Protein AF-0000000084351070 (afdb_homodimer)

Nearest PDB structures (foldseek):
  3o9x-assembly1_A  TM=4.421E-01  e=3.319E-08  Escherichia coli K-12
  7vjo-assembly1_B  TM=7.492E-01  e=2.225E-02  Pectobacterium phage ZF40
  7ezy-assembly1_B  TM=7.371E-01  e=2.362E-02  Oceanimonas smirnovii
  6qer-assembly4_D  TM=7.439E-01  e=2.524E+00  Streptococcus thermophilus LMD-9
  6hu8-assembly1_A  TM=6.249E-01  e=1.762E+00  Streptococcus vestibularis F0396

Sequence (328 aa):
MKKTELCYICGAPDALSYFEGRSETIRIKGMERQVDNLSGWECKVCGDSFWDPDNDSTDRYDAAKAELALAARKMIGAEIKRIRRKLHLTQKEAVDLLSGVGHNAFSRYERGELAAPRSLVILMRLLDRHPHLLADTKVLAEGADLRGAFTYTVHDEAETLKASMKKTELCYICGAPDALSYFEGRSETIRIKGMERQVDNLSGWECKVCGDSFWDPDNDSTDRYDAAKAELALAARKMIGAEIKRIRRKLHLTQKEAVDLLSGVGHNAFSRYERGELAAPRSLVILMRLLDRHPHLLADTKVLAEGADLRGAFTYTVHDEAETLKAS

InterPro domains:
  IPR001387 Cro/C1-type, helix-turn-helix domain [PS50943] (80-134)
  IPR001387 Cro/C1-type, helix-turn-helix domain [SM00530] (79-134)
  IPR001387 Cro/C1-type, helix-turn-helix domain [cd00093] (77-128)
  IPR010982 Lambda repressor-like, DNA-binding domain superfamily [G3DSA:1.10.260.40] (71-137)
  IPR010982 Lambda repressor-like, DNA-binding domain superfamily [SSF47413] (71-135)
  IPR022452 Antitoxin MqsA [TIGR03830] (7-137)
  IPR022453 Zinc finger, MqsA-type [TIGR03831] (7-54)
  IPR032758 Antitoxin MqsA/HigA-2 [PF15731] (7-136)

Structure (mmCIF, N/CA/C/O backbone):
data_AF-0000000084351070-model_v1
#
loop_
_entity.id
_entity.type
_entity.pdbx_description
1 polymer 'HTH-type transcriptional regulator / antitoxin MqsA'
#
loop_
_atom_site.group_PDB
_atom_site.id
_atom_site.type_symbol
_atom_site.label_atom_id
_atom_site.label_alt_id
_atom_site.label_comp_id
_atom_site.label_asym_id
_atom_site.label_entity_id
_atom_site.label_seq_id
_atom_site.pdbx_PDB_ins_code
_atom_site.Cartn_x
_atom_site.Cartn_y
_atom_site.Cartn_z
_atom_site.occupancy
_atom_site.B_iso_or_equiv
_atom_site.auth_seq_id
_atom_site.auth_comp_id
_atom_site.auth_asym_id
_atom_site.auth_atom_id
_atom_site.pdbx_PDB_model_num
ATOM 1 N N . MET A 1 1 ? 18.5 45.062 10.711 1 44.28 1 MET A N 1
ATOM 2 C CA . MET A 1 1 ? 17.203 44.938 10.039 1 44.28 1 MET A CA 1
ATOM 3 C C . MET A 1 1 ? 17.312 44.031 8.812 1 44.28 1 MET A C 1
ATOM 5 O O . MET A 1 1 ? 18.125 44.25 7.93 1 44.28 1 MET A O 1
ATOM 9 N N . LYS A 1 2 ? 16.984 42.719 8.938 1 54.12 2 LYS A N 1
ATOM 10 C CA . LYS A 1 2 ? 17.344 41.844 7.809 1 54.12 2 LYS A CA 1
ATOM 11 C C . LYS A 1 2 ? 16.766 42.406 6.504 1 54.12 2 LYS A C 1
ATOM 13 O O . LYS A 1 2 ? 15.68 42.969 6.484 1 54.12 2 LYS A O 1
ATOM 18 N N . LYS A 1 3 ? 17.484 42.719 5.516 1 55.88 3 LYS A N 1
ATOM 19 C CA . LYS A 1 3 ? 17.266 43.281 4.184 1 55.88 3 LYS A CA 1
ATOM 20 C C . LYS A 1 3 ? 16.094 42.594 3.486 1 55.88 3 LYS A C 1
ATOM 22 O O . LYS A 1 3 ? 15.859 41.406 3.695 1 55.88 3 LYS A O 1
ATOM 27 N N . THR A 1 4 ? 15.164 43.406 3.176 1 63.41 4 THR A N 1
ATOM 28 C CA . THR A 1 4 ? 14.008 42.969 2.391 1 63.41 4 THR A CA 1
ATOM 29 C C . THR A 1 4 ? 14.461 42.219 1.137 1 63.41 4 THR A C 1
ATOM 31 O O . THR A 1 4 ? 15.242 42.75 0.342 1 63.41 4 THR A O 1
ATOM 34 N N . GLU A 1 5 ? 14.438 41.031 1.222 1 78.5 5 GLU A N 1
ATOM 35 C CA . GLU A 1 5 ? 14.953 40.125 0.191 1 78.5 5 GLU A CA 1
ATOM 36 C C . GLU A 1 5 ? 13.852 39.688 -0.757 1 78.5 5 GLU A C 1
ATOM 38 O O . GLU A 1 5 ? 12.664 39.875 -0.478 1 78.5 5 GLU A O 1
ATOM 43 N N . LEU A 1 6 ? 14.258 39.406 -1.905 1 89.19 6 LEU A N 1
ATOM 44 C CA . LEU A 1 6 ? 13.438 38.75 -2.926 1 89.19 6 LEU A CA 1
ATOM 45 C C . LEU A 1 6 ? 12.688 37.562 -2.342 1 89.19 6 LEU A C 1
ATOM 47 O O . LEU A 1 6 ? 13.258 36.781 -1.586 1 89.19 6 LEU A O 1
ATOM 51 N N . CYS A 1 7 ? 11.375 37.625 -2.568 1 93.31 7 CYS A N 1
ATOM 52 C CA . CYS A 1 7 ? 10.602 36.438 -2.195 1 93.31 7 CYS A CA 1
ATOM 53 C C . CYS A 1 7 ? 10.938 35.25 -3.105 1 93.31 7 CYS A C 1
ATOM 55 O O . CYS A 1 7 ? 10.734 35.312 -4.32 1 93.31 7 CYS A O 1
ATOM 57 N N . TYR A 1 8 ? 11.359 34.312 -2.58 1 89.5 8 TYR A N 1
ATOM 58 C CA . TYR A 1 8 ? 11.789 33.188 -3.383 1 89.5 8 TYR A CA 1
ATOM 59 C C . TYR A 1 8 ? 10.602 32.375 -3.867 1 89.5 8 TYR A C 1
ATOM 61 O O . TYR A 1 8 ? 10.75 31.453 -4.688 1 89.5 8 TYR A O 1
ATOM 69 N N . ILE A 1 9 ? 9.438 32.688 -3.406 1 89.19 9 ILE A N 1
ATOM 70 C CA . ILE A 1 9 ? 8.234 31.938 -3.793 1 89.19 9 ILE A CA 1
ATOM 71 C C . ILE A 1 9 ? 7.566 32.656 -4.977 1 89.19 9 ILE A C 1
ATOM 73 O O . ILE A 1 9 ? 7.324 32.031 -6.012 1 89.19 9 ILE A O 1
ATOM 77 N N . CYS A 1 10 ? 7.363 33.969 -4.883 1 94.25 10 CYS A N 1
ATOM 78 C CA . CYS A 1 10 ? 6.613 34.656 -5.938 1 94.25 10 CYS A CA 1
ATOM 79 C C . CYS A 1 10 ? 7.527 35.531 -6.77 1 94.25 10 CYS A C 1
ATOM 81 O O . CYS A 1 10 ? 7.105 36.094 -7.793 1 94.25 10 CYS A O 1
ATOM 83 N N . GLY A 1 11 ? 8.727 35.812 -6.316 1 93 11 GLY A N 1
ATOM 84 C CA . GLY A 1 11 ? 9.695 36.562 -7.082 1 93 11 GLY A CA 1
ATOM 85 C C . GLY A 1 11 ? 9.617 38.062 -6.82 1 93 11 GLY A C 1
ATOM 86 O O . GLY A 1 11 ? 10.391 38.844 -7.383 1 93 11 GLY A O 1
ATOM 87 N N . ALA A 1 12 ? 8.773 38.562 -5.984 1 93.56 12 ALA A N 1
ATOM 88 C CA . ALA A 1 12 ? 8.641 39.969 -5.707 1 93.56 12 ALA A CA 1
ATOM 89 C C . ALA A 1 12 ? 9.883 40.531 -4.996 1 93.56 12 ALA A C 1
ATOM 91 O O . ALA A 1 12 ? 10.336 39.938 -4.008 1 93.56 12 ALA A O 1
ATOM 92 N N . PRO A 1 13 ? 10.359 41.625 -5.477 1 91.75 13 PRO A N 1
ATOM 93 C CA . PRO A 1 13 ? 11.539 42.188 -4.832 1 91.75 13 PRO A CA 1
ATOM 94 C C . PRO A 1 13 ? 11.203 42.938 -3.529 1 91.75 13 PRO A C 1
ATOM 96 O O . PRO A 1 13 ? 10.133 43.531 -3.416 1 91.75 13 PRO A O 1
ATOM 99 N N . ASP A 1 14 ? 12.086 42.875 -2.545 1 90.94 14 ASP A N 1
ATOM 100 C CA . ASP A 1 14 ? 12.031 43.594 -1.278 1 90.94 14 ASP A CA 1
ATOM 101 C C . ASP A 1 14 ? 10.695 43.344 -0.57 1 90.94 14 ASP A C 1
ATOM 103 O O . ASP A 1 14 ? 10.094 44.281 -0.04 1 90.94 14 ASP A O 1
ATOM 107 N N . ALA A 1 15 ? 10.203 42.156 -0.779 1 93.44 15 ALA A N 1
ATOM 108 C CA . ALA A 1 15 ? 8.844 41.875 -0.339 1 93.44 15 ALA A CA 1
ATOM 109 C C . ALA A 1 15 ? 8.836 41.125 0.992 1 93.44 15 ALA A C 1
ATOM 111 O O . ALA A 1 15 ? 7.781 40.938 1.602 1 93.44 15 ALA A O 1
ATOM 112 N N . LEU A 1 16 ? 9.969 40.781 1.479 1 93.19 16 LEU A N 1
ATOM 113 C CA . LEU A 1 16 ? 10.016 39.938 2.674 1 93.19 16 LEU A CA 1
ATOM 114 C C . LEU A 1 16 ? 10.164 40.781 3.93 1 93.19 16 LEU A C 1
ATOM 116 O O . LEU A 1 16 ? 10.992 41.688 3.973 1 93.19 16 LEU A O 1
ATOM 120 N N . SER A 1 17 ? 9.375 40.531 4.938 1 92.75 17 SER A N 1
ATOM 121 C CA . SER A 1 17 ? 9.492 41.125 6.277 1 92.75 17 SER A CA 1
ATOM 122 C C . SER A 1 17 ? 9.805 40.031 7.309 1 92.75 17 SER A C 1
ATOM 124 O O . SER A 1 17 ? 9.273 38.938 7.234 1 92.75 17 SER A O 1
ATOM 126 N N . TYR A 1 18 ? 10.703 40.375 8.148 1 93.25 18 TYR A N 1
ATOM 127 C CA . TYR A 1 18 ? 11.102 39.438 9.188 1 93.25 18 TYR A CA 1
ATOM 128 C C . TYR A 1 18 ? 10.203 39.562 10.414 1 93.25 18 TYR A C 1
ATOM 130 O O . TYR A 1 18 ? 9.805 40.656 10.789 1 93.25 18 TYR A O 1
ATOM 138 N N . PHE A 1 19 ? 9.867 38.5 10.977 1 93.12 19 PHE A N 1
ATOM 139 C CA . PHE A 1 19 ? 9.102 38.531 12.211 1 93.12 19 PHE A CA 1
ATOM 140 C C . PHE A 1 19 ? 9.766 37.625 13.266 1 93.12 19 PHE A C 1
ATOM 142 O O . PHE A 1 19 ? 10.539 36.75 12.93 1 93.12 19 PHE A O 1
ATOM 149 N N . GLU A 1 20 ? 9.492 37.906 14.555 1 93.94 20 GLU A N 1
ATOM 150 C CA . GLU A 1 20 ? 9.938 37.094 15.695 1 93.94 20 GLU A CA 1
ATOM 151 C C . GLU A 1 20 ? 8.82 36.969 16.734 1 93.94 20 GLU A C 1
ATOM 153 O O . GLU A 1 20 ? 7.887 37.781 16.75 1 93.94 20 GLU A O 1
ATOM 158 N N . GLY A 1 21 ? 8.906 35.875 17.516 1 93.88 21 GLY A N 1
ATOM 159 C CA . GLY A 1 21 ? 8.008 35.719 18.656 1 93.88 21 GLY A CA 1
ATOM 160 C C . GLY A 1 21 ? 6.648 35.156 18.266 1 93.88 21 GLY A C 1
ATOM 161 O O . GLY A 1 21 ? 5.707 35.219 19.062 1 93.88 21 GLY A O 1
ATOM 162 N N . ARG A 1 22 ? 6.527 34.625 17.078 1 94.25 22 ARG A N 1
ATOM 163 C CA . ARG A 1 22 ? 5.25 34.094 16.625 1 94.25 22 ARG A CA 1
ATOM 164 C C . ARG A 1 22 ? 5.008 32.688 17.219 1 94.25 22 ARG A C 1
ATOM 166 O O . ARG A 1 22 ? 5.949 31.922 17.406 1 94.25 22 ARG A O 1
ATOM 173 N N . SER A 1 23 ? 3.705 32.469 17.531 1 95.94 23 SER A N 1
ATOM 174 C CA . SER A 1 23 ? 3.295 31.141 17.984 1 95.94 23 SER A CA 1
ATOM 175 C C . SER A 1 23 ? 2.342 30.484 16.984 1 95.94 23 SER A C 1
ATOM 177 O O . SER A 1 23 ? 1.472 31.156 16.422 1 95.94 23 SER A O 1
ATOM 179 N N . GLU A 1 24 ? 2.604 29.203 16.781 1 95.62 24 GLU A N 1
ATOM 180 C CA . GLU A 1 24 ? 1.726 28.453 15.883 1 95.62 24 GLU A CA 1
ATOM 181 C C . GLU A 1 24 ? 1.272 27.141 16.516 1 95.62 24 GLU A C 1
ATOM 183 O O . GLU A 1 24 ? 2.059 26.469 17.188 1 95.62 24 GLU A O 1
ATOM 188 N N . THR A 1 25 ? -0.019 26.844 16.359 1 96.56 25 THR A N 1
ATOM 189 C CA . THR A 1 25 ? -0.57 25.562 16.797 1 96.56 25 THR A CA 1
ATOM 190 C C . THR A 1 25 ? -0.777 24.641 15.609 1 96.56 25 THR A C 1
ATOM 192 O O . THR A 1 25 ? -1.423 25.016 14.625 1 96.56 25 THR A O 1
ATOM 195 N N . ILE A 1 26 ? -0.147 23.469 15.727 1 95.31 26 ILE A N 1
ATOM 196 C CA . ILE A 1 26 ? -0.32 22.406 14.742 1 95.31 26 ILE A CA 1
ATOM 197 C C . ILE A 1 26 ? -1.337 21.391 15.25 1 95.31 26 ILE A C 1
ATOM 199 O O . ILE A 1 26 ? -1.274 20.969 16.406 1 95.31 26 ILE A O 1
ATOM 203 N N . ARG A 1 27 ? -2.283 21 14.406 1 93.94 27 ARG A N 1
ATOM 204 C CA . ARG A 1 27 ? -3.318 20.062 14.805 1 93.94 27 ARG A CA 1
ATOM 205 C C . ARG A 1 27 ? -3.439 18.922 13.789 1 93.94 27 ARG A C 1
ATOM 207 O O . ARG A 1 27 ? -3.312 19.141 12.586 1 93.94 27 ARG A O 1
ATOM 214 N N . ILE A 1 28 ? -3.68 17.703 14.328 1 91.81 28 ILE A N 1
ATOM 215 C CA . ILE A 1 28 ? -3.996 16.562 13.484 1 91.81 28 ILE A CA 1
ATOM 216 C C . ILE A 1 28 ? -4.812 15.547 14.273 1 91.81 28 ILE A C 1
ATOM 218 O O . ILE A 1 28 ? -4.445 15.18 15.391 1 91.81 28 ILE A O 1
ATOM 222 N N . LYS A 1 29 ? -5.883 15.07 13.734 1 86.56 29 LYS A N 1
ATOM 223 C CA . LYS A 1 29 ? -6.676 13.977 14.289 1 86.56 29 LYS A CA 1
ATOM 224 C C . LYS A 1 29 ? -6.992 14.227 15.758 1 86.56 29 LYS A C 1
ATOM 226 O O . LYS A 1 29 ? -6.805 13.344 16.594 1 86.56 29 LYS A O 1
ATOM 231 N N . GLY A 1 30 ? -7.27 15.406 16.125 1 86.94 30 GLY A N 1
ATOM 232 C CA . GLY A 1 30 ? -7.684 15.758 17.469 1 86.94 30 GLY A CA 1
ATOM 233 C C . GLY A 1 30 ? -6.516 16.062 18.391 1 86.94 30 GLY A C 1
ATOM 234 O O . GLY A 1 30 ? -6.715 16.438 19.547 1 86.94 30 GLY A O 1
ATOM 235 N N . MET A 1 31 ? -5.336 15.945 17.875 1 92.75 31 MET A N 1
ATOM 236 C CA . MET A 1 31 ? -4.137 16.281 18.625 1 92.75 31 MET A CA 1
ATOM 237 C C . MET A 1 31 ? -3.609 17.656 18.219 1 92.75 31 MET A C 1
ATOM 239 O O . MET A 1 31 ? -3.881 18.125 17.125 1 92.75 31 MET A O 1
ATOM 243 N N . GLU A 1 32 ? -2.889 18.234 19.234 1 95.44 32 GLU A N 1
ATOM 244 C CA . GLU A 1 32 ? -2.324 19.531 18.906 1 95.44 32 GLU A CA 1
ATOM 245 C C . GLU A 1 32 ? -0.986 19.75 19.609 1 95.44 32 GLU A C 1
ATOM 247 O O . GLU A 1 32 ? -0.722 19.141 20.656 1 95.44 32 GLU A O 1
ATOM 252 N N . ARG A 1 33 ? -0.216 20.562 19 1 96.06 33 ARG A N 1
ATOM 253 C CA . ARG A 1 33 ? 1.062 21 19.547 1 96.06 33 ARG A CA 1
ATOM 254 C C . ARG A 1 33 ? 1.317 22.469 19.219 1 96.06 33 ARG A C 1
ATOM 256 O O . ARG A 1 33 ? 1.144 22.891 18.078 1 96.06 33 ARG A O 1
ATOM 263 N N . GLN A 1 34 ? 1.595 23.188 20.25 1 96.31 34 GLN A N 1
ATOM 264 C CA . GLN A 1 34 ? 1.945 24.594 20.047 1 96.31 34 GLN A CA 1
ATOM 265 C C . GLN A 1 34 ? 3.459 24.781 20 1 96.31 34 GLN A C 1
ATOM 267 O O . GLN A 1 34 ? 4.188 24.188 20.797 1 96.31 34 GLN A O 1
ATOM 272 N N . VAL A 1 35 ? 3.934 25.547 19.047 1 97.12 35 VAL A N 1
ATOM 273 C CA . VAL A 1 35 ? 5.332 25.953 18.953 1 97.12 35 VAL A CA 1
ATOM 274 C C . VAL A 1 35 ? 5.457 27.453 19.125 1 97.12 35 VAL A C 1
ATOM 276 O O . VAL A 1 35 ? 4.883 28.219 18.344 1 97.12 35 VAL A O 1
ATOM 279 N N . ASP A 1 36 ? 6.246 27.859 20.125 1 96.12 36 ASP A N 1
ATOM 280 C CA . ASP A 1 36 ? 6.328 29.281 20.453 1 96.12 36 ASP A CA 1
ATOM 281 C C . ASP A 1 36 ? 7.648 29.875 19.984 1 96.12 36 ASP A C 1
ATOM 283 O O . ASP A 1 36 ? 8.57 29.156 19.609 1 96.12 36 ASP A O 1
ATOM 287 N N . ASN A 1 37 ? 7.586 31.219 19.969 1 95.88 37 ASN A N 1
ATOM 288 C CA . ASN A 1 37 ? 8.781 32.031 19.734 1 95.88 37 ASN A CA 1
ATOM 289 C C . ASN A 1 37 ? 9.422 31.703 18.391 1 95.88 37 ASN A C 1
ATOM 291 O O . ASN A 1 37 ? 10.641 31.5 18.312 1 95.88 37 ASN A O 1
ATOM 295 N N . LEU A 1 38 ? 8.578 31.531 17.422 1 96.62 38 LEU A N 1
ATOM 296 C CA . LEU A 1 38 ? 9.062 31.25 16.078 1 96.62 38 LEU A CA 1
ATOM 297 C C . LEU A 1 38 ? 9.438 32.562 15.359 1 96.62 38 LEU A C 1
ATOM 299 O O . LEU A 1 38 ? 8.812 33.594 15.578 1 96.62 38 LEU A O 1
ATOM 303 N N . SER A 1 39 ? 10.5 32.5 14.609 1 95.94 39 SER A N 1
ATOM 304 C CA . SER A 1 39 ? 10.898 33.594 13.742 1 95.94 39 SER A CA 1
ATOM 305 C C . SER A 1 39 ? 10.961 33.156 12.281 1 95.94 39 SER A C 1
ATOM 307 O O . SER A 1 39 ? 11.125 31.969 11.992 1 95.94 39 SER A O 1
ATOM 309 N N . GLY A 1 40 ? 10.68 34.125 11.422 1 94.5 40 GLY A N 1
ATOM 310 C CA . GLY A 1 40 ? 10.695 33.812 10 1 94.5 40 GLY A CA 1
ATOM 311 C C . GLY A 1 40 ? 10.43 35.031 9.125 1 94.5 40 GLY A C 1
ATOM 312 O O . GLY A 1 40 ? 10.672 36.156 9.547 1 94.5 40 GLY A O 1
ATOM 313 N N . TRP A 1 41 ? 10.18 34.719 7.945 1 93.25 41 TRP A N 1
ATOM 314 C CA . TRP A 1 41 ? 9.922 35.75 6.938 1 93.25 41 TRP A CA 1
ATOM 315 C C . TRP A 1 41 ? 8.516 35.625 6.363 1 93.25 41 TRP A C 1
ATOM 317 O O . TRP A 1 41 ? 7.965 34.5 6.309 1 93.25 41 TRP A O 1
ATOM 327 N N . GLU A 1 42 ? 7.961 36.719 6.035 1 94.19 42 GLU A N 1
ATOM 328 C CA . GLU A 1 42 ? 6.664 36.75 5.363 1 94.19 42 GLU A CA 1
ATOM 329 C C . GLU A 1 42 ? 6.676 37.719 4.18 1 94.19 42 GLU A C 1
ATOM 331 O O . GLU A 1 42 ? 7.211 38.844 4.281 1 94.19 42 GLU A O 1
ATOM 336 N N . CYS A 1 43 ? 6.184 37.25 3.156 1 95.25 43 CYS A N 1
ATOM 337 C CA . CYS A 1 43 ? 6.113 38.125 1.973 1 95.25 43 CYS A CA 1
ATOM 338 C C . CYS A 1 43 ? 4.863 39 2.002 1 95.25 43 CYS A C 1
ATOM 340 O O . CYS A 1 43 ? 3.754 38.469 2.182 1 95.25 43 CYS A O 1
ATOM 342 N N . LYS A 1 44 ? 4.918 40.25 1.7 1 92.75 44 LYS A N 1
ATOM 343 C CA . LYS A 1 44 ? 3.795 41.156 1.731 1 92.75 44 LYS A CA 1
ATOM 344 C C . LYS A 1 44 ? 2.992 41.094 0.435 1 92.75 44 LYS A C 1
ATOM 346 O O . LYS A 1 44 ? 1.88 41.625 0.36 1 92.75 44 LYS A O 1
ATOM 351 N N . VAL A 1 45 ? 3.557 40.406 -0.497 1 94.88 45 VAL A N 1
ATOM 352 C CA . VAL A 1 45 ? 2.91 40.344 -1.804 1 94.88 45 VAL A CA 1
ATOM 353 C C . VAL A 1 45 ? 2.102 39.062 -1.92 1 94.88 45 VAL A C 1
ATOM 355 O O . VAL A 1 45 ? 0.894 39.094 -2.168 1 94.88 45 VAL A O 1
ATOM 358 N N . CYS A 1 46 ? 2.65 37.906 -1.675 1 95.75 46 CYS A N 1
ATOM 359 C CA . CYS A 1 46 ? 1.946 36.656 -1.888 1 95.75 46 CYS A CA 1
ATOM 360 C C . CYS A 1 46 ? 1.379 36.125 -0.579 1 95.75 46 CYS A C 1
ATOM 362 O O . CYS A 1 46 ? 0.549 35.219 -0.583 1 95.75 46 CYS A O 1
ATOM 364 N N . GLY A 1 47 ? 1.844 36.625 0.527 1 93.19 47 GLY A N 1
ATOM 365 C CA . GLY A 1 47 ? 1.295 36.219 1.814 1 93.19 47 GLY A CA 1
ATOM 366 C C . GLY A 1 47 ? 1.949 35 2.387 1 93.19 47 GLY A C 1
ATOM 367 O O . GLY A 1 47 ? 1.662 34.594 3.52 1 93.19 47 GLY A O 1
ATOM 368 N N . ASP A 1 48 ? 2.865 34.375 1.657 1 93.5 48 ASP A N 1
ATOM 369 C CA . ASP A 1 48 ? 3.51 33.156 2.146 1 93.5 48 ASP A CA 1
ATOM 370 C C . ASP A 1 48 ? 4.562 33.469 3.203 1 93.5 48 ASP A C 1
ATOM 372 O O . ASP A 1 48 ? 5.156 34.562 3.184 1 93.5 48 ASP A O 1
ATOM 376 N N . SER A 1 49 ? 4.699 32.5 4.102 1 93.38 49 SER A N 1
ATOM 377 C CA . SER A 1 49 ? 5.699 32.625 5.156 1 93.38 49 SER A CA 1
ATOM 378 C C . SER A 1 49 ? 6.562 31.375 5.266 1 93.38 49 SER A C 1
ATOM 380 O O . SER A 1 49 ? 6.141 30.297 4.859 1 93.38 49 SER A O 1
ATOM 382 N N . PHE A 1 50 ? 7.727 31.625 5.84 1 93.5 50 PHE A N 1
ATOM 383 C CA . PHE A 1 50 ? 8.602 30.5 6.141 1 93.5 50 PHE A CA 1
ATOM 384 C C . PHE A 1 50 ? 9.461 30.797 7.363 1 93.5 50 PHE A C 1
ATOM 386 O O . PHE A 1 50 ? 9.781 31.953 7.645 1 93.5 50 PHE A O 1
ATOM 393 N N . TRP A 1 51 ? 9.773 29.781 7.953 1 94.38 51 TRP A N 1
ATOM 394 C CA . TRP A 1 51 ? 10.547 29.922 9.188 1 94.38 51 TRP A CA 1
ATOM 395 C C . TRP A 1 51 ? 12.016 30.203 8.883 1 94.38 51 TRP A C 1
ATOM 397 O O . TRP A 1 51 ? 12.539 29.75 7.863 1 94.38 51 TRP A O 1
ATOM 407 N N . ASP A 1 52 ? 12.625 30.828 9.773 1 92.25 52 ASP A N 1
ATOM 408 C CA . ASP A 1 52 ? 14.031 31.203 9.641 1 92.25 52 ASP A CA 1
ATOM 409 C C . ASP A 1 52 ? 14.93 29.969 9.742 1 92.25 52 ASP A C 1
ATOM 411 O O . ASP A 1 52 ? 15.016 29.344 10.797 1 92.25 52 ASP A O 1
ATOM 415 N N . PRO A 1 53 ? 15.562 29.641 8.656 1 91.19 53 PRO A N 1
ATOM 416 C CA . PRO A 1 53 ? 16.406 28.453 8.703 1 91.19 53 PRO A CA 1
ATOM 417 C C . PRO A 1 53 ? 17.703 28.672 9.477 1 91.19 53 PRO A C 1
ATOM 419 O O . PRO A 1 53 ? 18.438 27.719 9.766 1 91.19 53 PRO A O 1
ATOM 422 N N . ASP A 1 54 ? 18.031 29.953 9.758 1 92.69 54 ASP A N 1
ATOM 423 C CA . ASP A 1 54 ? 19.312 30.297 10.383 1 92.69 54 ASP A CA 1
ATOM 424 C C . ASP A 1 54 ? 19.219 30.172 11.906 1 92.69 54 ASP A C 1
ATOM 426 O O . ASP A 1 54 ? 20.219 30.344 12.609 1 92.69 54 ASP A O 1
ATOM 430 N N . ASN A 1 55 ? 18.078 29.969 12.5 1 94.31 55 ASN A N 1
ATOM 431 C CA . ASN A 1 55 ? 17.891 29.641 13.906 1 94.31 55 ASN A CA 1
ATOM 432 C C . ASN A 1 55 ? 17.141 28.328 14.078 1 94.31 55 ASN A C 1
ATOM 434 O O . ASN A 1 55 ? 17.078 27.516 13.156 1 94.31 55 ASN A O 1
ATOM 438 N N . ASP A 1 56 ? 16.578 28.078 15.289 1 96.75 56 ASP A N 1
ATOM 439 C CA . ASP A 1 56 ? 16.031 26.75 15.539 1 96.75 56 ASP A CA 1
ATOM 440 C C . ASP A 1 56 ? 14.539 26.703 15.227 1 96.75 56 ASP A C 1
ATOM 442 O O . ASP A 1 56 ? 13.867 25.703 15.508 1 96.75 56 ASP A O 1
ATOM 446 N N . SER A 1 57 ? 14.016 27.766 14.625 1 96.69 57 SER A N 1
ATOM 447 C CA . SER A 1 57 ? 12.586 27.828 14.367 1 96.69 57 SER A CA 1
ATOM 448 C C . SER A 1 57 ? 12.148 26.719 13.414 1 96.69 57 SER A C 1
ATOM 450 O O . SER A 1 57 ? 11.18 26 13.695 1 96.69 57 SER A O 1
ATOM 452 N N . THR A 1 58 ? 12.875 26.531 12.336 1 96.19 58 THR A N 1
ATOM 453 C CA . THR A 1 58 ? 12.539 25.484 11.383 1 96.19 58 THR A CA 1
ATOM 454 C C . THR A 1 58 ? 12.625 24.094 12.031 1 96.19 58 THR A C 1
ATOM 456 O O . THR A 1 58 ? 11.703 23.297 11.906 1 96.19 58 THR A O 1
ATOM 459 N N . ASP A 1 59 ? 13.648 23.922 12.766 1 96.88 59 ASP A N 1
ATOM 460 C CA . ASP A 1 59 ? 13.875 22.625 13.391 1 96.88 59 ASP A CA 1
ATOM 461 C C . ASP A 1 59 ? 12.781 22.312 14.414 1 96.88 59 ASP A C 1
ATOM 463 O O . ASP A 1 59 ? 12.273 21.188 14.453 1 96.88 59 ASP A O 1
ATOM 467 N N . ARG A 1 60 ? 12.484 23.328 15.234 1 97.06 60 ARG A N 1
ATOM 468 C CA . ARG A 1 60 ? 11.469 23.125 16.266 1 97.06 60 ARG A CA 1
ATOM 469 C C . ARG A 1 60 ? 10.109 22.859 15.641 1 97.06 60 ARG A C 1
ATOM 471 O O . ARG A 1 60 ? 9.367 21.984 16.094 1 97.06 60 ARG A O 1
ATOM 478 N N . TYR A 1 61 ? 9.844 23.547 14.609 1 96.38 61 TYR A N 1
ATOM 479 C CA . TYR A 1 61 ? 8.57 23.375 13.914 1 96.38 61 TYR A CA 1
ATOM 480 C C . TYR A 1 61 ? 8.484 22 13.258 1 96.38 61 TYR A C 1
ATOM 482 O O . TYR A 1 61 ? 7.484 21.297 13.422 1 96.38 61 TYR A O 1
ATOM 490 N N . ASP A 1 62 ? 9.516 21.609 12.625 1 95.81 62 ASP A N 1
ATOM 491 C CA . ASP A 1 62 ? 9.562 20.312 11.953 1 95.81 62 ASP A CA 1
ATOM 492 C C . ASP A 1 62 ? 9.477 19.172 12.961 1 95.81 62 ASP A C 1
ATOM 494 O O . ASP A 1 62 ? 8.82 18.156 12.711 1 95.81 62 ASP A O 1
ATOM 498 N N . ALA A 1 63 ? 10.18 19.359 14.047 1 97 63 ALA A N 1
ATOM 499 C CA . ALA A 1 63 ? 10.156 18.328 15.086 1 97 63 ALA A CA 1
ATOM 500 C C . ALA A 1 63 ? 8.75 18.156 15.656 1 97 63 ALA A C 1
ATOM 502 O O . ALA A 1 63 ? 8.305 17.031 15.891 1 97 63 ALA A O 1
ATOM 503 N N . ALA A 1 64 ? 8.039 19.25 15.844 1 96.44 64 ALA A N 1
ATOM 504 C CA . ALA A 1 64 ? 6.668 19.188 16.359 1 96.44 64 ALA A CA 1
ATOM 505 C C . ALA A 1 64 ? 5.75 18.469 15.383 1 96.44 64 ALA A C 1
ATOM 507 O O . ALA A 1 64 ? 4.945 17.625 15.781 1 96.44 64 ALA A O 1
ATOM 508 N N . LYS A 1 65 ? 5.934 18.812 14.195 1 95 65 LYS A N 1
ATOM 509 C CA . LYS A 1 65 ? 5.137 18.156 13.164 1 95 65 LYS A CA 1
ATOM 510 C C . LYS A 1 65 ? 5.418 16.656 13.117 1 95 65 LYS A C 1
ATOM 512 O O . LYS A 1 65 ? 4.492 15.844 13.055 1 95 65 LYS A O 1
ATOM 517 N N . ALA A 1 66 ? 6.664 16.312 13.172 1 94.62 66 ALA A N 1
ATOM 518 C CA . ALA A 1 66 ? 7.078 14.914 13.117 1 94.62 66 ALA A CA 1
ATOM 519 C C . ALA A 1 66 ? 6.535 14.133 14.312 1 94.62 66 ALA A C 1
ATOM 521 O O . ALA A 1 66 ? 6.098 12.992 14.164 1 94.62 66 ALA A O 1
ATOM 522 N N . GLU A 1 67 ? 6.59 14.773 15.406 1 95.5 67 GLU A N 1
ATOM 523 C CA . GLU A 1 67 ? 6.09 14.125 16.609 1 95.5 67 GLU A CA 1
ATOM 524 C C . GLU A 1 67 ? 4.586 13.875 16.531 1 95.5 67 GLU A C 1
ATOM 526 O O . GLU A 1 67 ? 4.102 12.82 16.938 1 95.5 67 GLU A O 1
ATOM 531 N N . LEU A 1 68 ? 3.859 14.812 16.016 1 94.5 68 LEU A N 1
ATOM 532 C CA . LEU A 1 68 ? 2.414 14.672 15.867 1 94.5 68 LEU A CA 1
ATOM 533 C C . LEU A 1 68 ? 2.08 13.594 14.844 1 94.5 68 LEU A C 1
ATOM 535 O O . LEU A 1 68 ? 1.158 12.797 15.047 1 94.5 68 LEU A O 1
ATOM 539 N N . ALA A 1 69 ? 2.84 13.57 13.828 1 93.5 69 ALA A N 1
ATOM 540 C CA . ALA A 1 69 ? 2.639 12.547 12.805 1 93.5 69 ALA A CA 1
ATOM 541 C C . ALA A 1 69 ? 2.863 11.148 13.375 1 93.5 69 ALA A C 1
ATOM 543 O O . ALA A 1 69 ? 2.096 10.227 13.094 1 93.5 69 ALA A O 1
ATOM 544 N N . LEU A 1 70 ? 3.941 11.047 14.125 1 94.38 70 LEU A N 1
ATOM 545 C CA . LEU A 1 70 ? 4.246 9.766 14.75 1 94.38 70 LEU A CA 1
ATOM 546 C C . LEU A 1 70 ? 3.125 9.344 15.695 1 94.38 70 LEU A C 1
ATOM 548 O O . LEU A 1 70 ? 2.697 8.188 15.688 1 94.38 70 LEU A O 1
ATOM 552 N N . ALA A 1 71 ? 2.699 10.289 16.469 1 95.12 71 ALA A N 1
ATOM 553 C CA . ALA A 1 71 ? 1.614 9.992 17.406 1 95.12 71 ALA A CA 1
ATOM 554 C C . ALA A 1 71 ? 0.354 9.562 16.672 1 95.12 71 ALA A C 1
ATOM 556 O O . ALA A 1 71 ? -0.314 8.602 17.062 1 95.12 71 ALA A O 1
ATOM 557 N N . ALA A 1 72 ? 0.051 10.227 15.625 1 94.5 72 ALA A N 1
ATOM 558 C CA . ALA A 1 72 ? -1.122 9.898 14.82 1 94.5 72 ALA A CA 1
ATOM 559 C C . ALA A 1 72 ? -0.994 8.508 14.211 1 94.5 72 ALA A C 1
ATOM 561 O O . ALA A 1 72 ? -1.957 7.734 14.195 1 94.5 72 ALA A O 1
ATOM 562 N N . ARG A 1 73 ? 0.12 8.219 13.742 1 94.44 73 ARG A N 1
ATOM 563 C CA . ARG A 1 73 ? 0.379 6.902 13.164 1 94.44 73 ARG A CA 1
ATOM 564 C C . ARG A 1 73 ? 0.213 5.805 14.211 1 94.44 73 ARG A C 1
ATOM 566 O O . ARG A 1 73 ? -0.364 4.754 13.93 1 94.44 73 ARG A O 1
ATOM 573 N N . LYS A 1 74 ? 0.722 6.07 15.375 1 95.94 74 LYS A N 1
ATOM 574 C CA . LYS A 1 74 ? 0.587 5.109 16.469 1 95.94 74 LYS A CA 1
ATOM 575 C C . LYS A 1 74 ? -0.878 4.906 16.844 1 95.94 74 LYS A C 1
ATOM 577 O O . LYS A 1 74 ? -1.294 3.793 17.172 1 95.94 74 LYS A O 1
ATOM 582 N N . MET A 1 75 ? -1.628 5.93 16.797 1 95.5 75 MET A N 1
ATOM 583 C CA . MET A 1 75 ? -3.055 5.836 17.094 1 95.5 75 MET A CA 1
ATOM 584 C C . MET A 1 75 ? -3.768 4.957 16.078 1 95.5 75 MET A C 1
ATOM 586 O O . MET A 1 75 ? -4.578 4.105 16.453 1 95.5 75 MET A O 1
ATOM 590 N N . ILE A 1 76 ? -3.439 5.148 14.859 1 95.94 76 ILE A N 1
ATOM 591 C CA . ILE A 1 76 ? -4.027 4.34 13.797 1 95.94 76 ILE A CA 1
ATOM 592 C C . ILE A 1 76 ? -3.605 2.883 13.969 1 95.94 76 ILE A C 1
ATOM 594 O O . ILE A 1 76 ? -4.43 1.972 13.836 1 95.94 76 ILE A O 1
ATOM 598 N N . GLY A 1 77 ? -2.338 2.73 14.203 1 96.56 77 GLY A N 1
ATOM 599 C CA . GLY A 1 77 ? -1.843 1.388 14.461 1 96.56 77 GLY A CA 1
ATOM 600 C C . GLY A 1 77 ? -2.574 0.689 15.594 1 96.56 77 GLY A C 1
ATOM 601 O O . GLY A 1 77 ? -2.949 -0.479 15.469 1 96.56 77 GLY A O 1
ATOM 602 N N . ALA A 1 78 ? -2.768 1.399 16.656 1 97.31 78 ALA A N 1
ATOM 603 C CA . ALA A 1 78 ? -3.488 0.853 17.797 1 97.31 78 ALA A CA 1
ATOM 604 C C . ALA A 1 78 ? -4.922 0.493 17.422 1 97.31 78 ALA A C 1
ATOM 606 O O . ALA A 1 78 ? -5.465 -0.506 17.906 1 97.31 78 ALA A O 1
ATOM 607 N N . GLU A 1 79 ? -5.488 1.327 16.641 1 97.31 79 GLU A N 1
ATOM 608 C CA . GLU A 1 79 ? -6.832 1.058 16.141 1 97.31 79 GLU A CA 1
ATOM 609 C C . GLU A 1 79 ? -6.879 -0.247 15.352 1 97.31 79 GLU A C 1
ATOM 611 O O . GLU A 1 79 ? -7.762 -1.08 15.57 1 97.31 79 GLU A O 1
ATOM 616 N N . ILE A 1 80 ? -5.961 -0.456 14.492 1 97.19 80 ILE A N 1
ATOM 617 C CA . ILE A 1 80 ? -5.863 -1.654 13.672 1 97.19 80 ILE A CA 1
ATOM 618 C C . ILE A 1 80 ? -5.707 -2.885 14.562 1 97.19 80 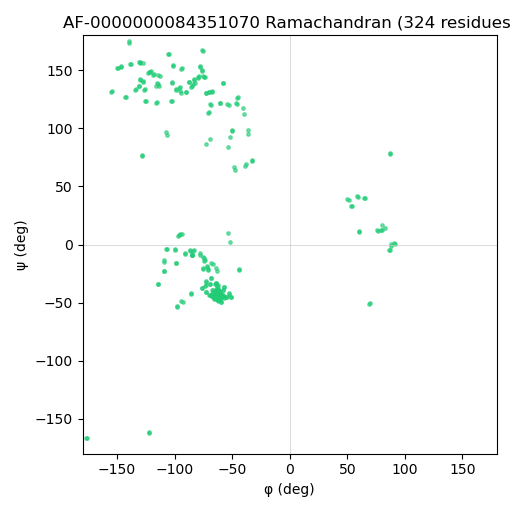ILE A C 1
ATOM 620 O O . ILE A 1 80 ? -6.375 -3.9 14.352 1 97.19 80 ILE A O 1
ATOM 624 N N . LYS A 1 81 ? -4.879 -2.752 15.531 1 97.69 81 LYS A N 1
ATOM 625 C CA . LYS A 1 81 ? -4.66 -3.846 16.469 1 97.69 81 LYS A CA 1
ATOM 626 C C . LYS A 1 81 ? -5.945 -4.188 17.219 1 97.69 81 LYS A C 1
ATOM 628 O O . LYS A 1 81 ? -6.297 -5.359 17.359 1 97.69 81 LYS A O 1
ATOM 633 N N . ARG A 1 82 ?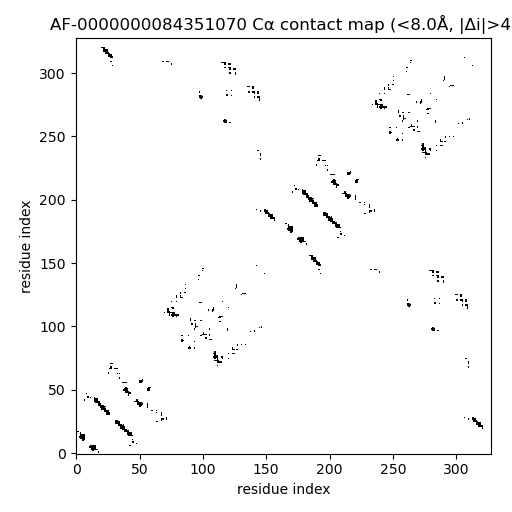 -6.559 -3.193 17.719 1 98.44 82 ARG A N 1
ATOM 634 C CA . ARG A 1 82 ? -7.809 -3.393 18.453 1 98.44 82 ARG A CA 1
ATOM 635 C C . ARG A 1 82 ? -8.836 -4.121 17.594 1 98.44 82 ARG A C 1
ATOM 637 O O . ARG A 1 82 ? -9.484 -5.062 18.047 1 98.44 82 ARG A O 1
ATOM 644 N N . ILE A 1 83 ? -8.992 -3.711 16.344 1 98.44 83 ILE A N 1
ATOM 645 C CA . ILE A 1 83 ? -9.969 -4.309 15.43 1 98.44 83 ILE A CA 1
ATOM 646 C C . ILE A 1 83 ? -9.578 -5.754 15.141 1 98.44 83 ILE A C 1
ATOM 648 O O . ILE A 1 83 ? -10.43 -6.648 15.156 1 98.44 83 ILE A O 1
ATOM 652 N N . ARG A 1 84 ? -8.289 -6 14.836 1 97.88 84 ARG A N 1
ATOM 653 C CA . ARG A 1 84 ? -7.82 -7.359 14.586 1 97.88 84 ARG A CA 1
ATOM 654 C C . ARG A 1 84 ? -8.211 -8.289 15.734 1 97.88 84 ARG A C 1
ATOM 656 O O . ARG A 1 84 ? -8.695 -9.398 15.508 1 97.88 84 ARG A O 1
ATOM 663 N N . ARG A 1 85 ? -8.055 -7.805 16.969 1 98.06 85 ARG A N 1
ATOM 664 C CA . ARG A 1 85 ? -8.383 -8.586 18.156 1 98.06 85 ARG A CA 1
ATOM 665 C C . ARG A 1 85 ? -9.891 -8.805 18.266 1 98.06 85 ARG A C 1
ATOM 667 O O . ARG A 1 85 ? -10.336 -9.898 18.609 1 98.06 85 ARG A O 1
ATOM 674 N N . LYS A 1 86 ? -10.578 -7.781 18.016 1 98.06 86 LYS A N 1
ATOM 675 C CA . LYS A 1 86 ? -12.039 -7.883 18.031 1 98.06 86 LYS A CA 1
ATOM 676 C C . LYS A 1 86 ? -12.523 -8.953 17.062 1 98.06 86 LYS A C 1
ATOM 678 O O . LYS A 1 86 ? -13.508 -9.648 17.328 1 98.06 86 LYS A O 1
ATOM 683 N N . LEU A 1 87 ? -11.891 -9.086 15.961 1 97.88 87 LEU A N 1
ATOM 684 C CA . LEU A 1 87 ? -12.25 -10.047 14.93 1 97.88 87 LEU A CA 1
ATOM 685 C C . LEU A 1 87 ? -11.664 -11.422 15.227 1 97.88 87 LEU A C 1
ATOM 687 O O . LEU A 1 87 ? -11.836 -12.359 14.445 1 97.88 87 LEU A O 1
ATOM 691 N N . HIS A 1 88 ? -10.867 -11.5 16.281 1 97.81 88 HIS A N 1
ATOM 692 C CA . HIS A 1 88 ? -10.25 -12.734 16.75 1 97.81 88 HIS A CA 1
ATOM 693 C C . HIS A 1 88 ? -9.273 -13.289 15.719 1 97.81 88 HIS A C 1
ATOM 695 O O . HIS A 1 88 ? -9.234 -14.5 15.477 1 97.81 88 HIS A O 1
ATOM 701 N N . LEU A 1 89 ? -8.555 -12.438 15.117 1 96.69 89 LEU A N 1
ATOM 702 C CA . LEU A 1 89 ? -7.504 -12.82 14.188 1 96.69 89 LEU A CA 1
ATOM 703 C C . LEU A 1 89 ? -6.129 -12.711 14.844 1 96.69 89 LEU A C 1
ATOM 705 O O . LEU A 1 89 ? -5.871 -11.766 15.586 1 96.69 89 LEU A O 1
ATOM 709 N N . THR A 1 90 ? -5.328 -13.625 14.562 1 94.94 90 THR A N 1
ATOM 710 C CA . THR A 1 90 ? -3.918 -13.469 14.898 1 94.94 90 THR A CA 1
ATOM 711 C C . THR A 1 90 ? -3.232 -12.523 13.914 1 94.94 90 THR A C 1
ATOM 713 O O . THR A 1 90 ? -3.799 -12.188 12.875 1 94.94 90 THR A O 1
ATOM 716 N N . GLN A 1 91 ? -2.061 -12.117 14.258 1 92.56 91 GLN A N 1
ATOM 717 C CA . GLN A 1 91 ? -1.302 -11.281 13.328 1 92.56 91 GLN A CA 1
ATOM 718 C C . GLN A 1 91 ? -1.022 -12.016 12.023 1 92.56 91 GLN A C 1
ATOM 720 O O . GLN A 1 91 ? -1.137 -11.43 10.945 1 92.56 91 GLN A O 1
ATOM 725 N N . LYS A 1 92 ? -0.666 -13.258 12.156 1 92.06 92 LYS A N 1
ATOM 726 C CA . LYS A 1 92 ? -0.392 -14.07 10.977 1 92.06 92 LYS A CA 1
ATOM 727 C C . LYS A 1 92 ? -1.619 -14.156 10.07 1 92.06 92 LYS A C 1
ATOM 729 O O . LYS A 1 92 ? -1.516 -13.992 8.859 1 92.06 92 LYS A O 1
ATOM 734 N N . GLU A 1 93 ? -2.758 -14.375 10.633 1 93.25 93 GLU A N 1
ATOM 735 C CA . GLU A 1 93 ? -4.004 -14.461 9.875 1 93.25 93 GLU A CA 1
ATOM 736 C C . GLU A 1 93 ? -4.332 -13.125 9.203 1 93.25 93 GLU A C 1
ATOM 738 O O . GLU A 1 93 ? -4.801 -13.102 8.062 1 93.25 93 GLU A O 1
ATOM 743 N N . ALA A 1 94 ? -4.094 -12.07 9.906 1 94.06 94 ALA A N 1
ATOM 744 C CA . ALA A 1 94 ? -4.359 -10.742 9.359 1 94.06 94 ALA A CA 1
ATOM 745 C C . ALA A 1 94 ? -3.471 -10.453 8.156 1 94.06 94 ALA A C 1
ATOM 747 O O . ALA A 1 94 ? -3.938 -9.922 7.145 1 94.06 94 ALA A O 1
ATOM 748 N N . VAL A 1 95 ? -2.25 -10.797 8.242 1 90.88 95 VAL A N 1
ATOM 749 C CA . VAL A 1 95 ? -1.316 -10.625 7.137 1 90.88 95 VAL A CA 1
ATOM 750 C C . VAL A 1 95 ? -1.802 -11.414 5.926 1 90.88 95 VAL A C 1
ATOM 752 O O . VAL A 1 95 ? -1.915 -10.875 4.824 1 90.88 95 VAL A O 1
ATOM 755 N N . ASP A 1 96 ? -2.111 -12.617 6.16 1 89.88 96 ASP A N 1
ATOM 756 C CA . ASP A 1 96 ? -2.529 -13.508 5.082 1 89.88 96 ASP A CA 1
ATOM 757 C C . ASP A 1 96 ? -3.818 -13.016 4.43 1 89.88 96 ASP A C 1
ATOM 759 O O . ASP A 1 96 ? -3.98 -13.109 3.209 1 89.88 96 ASP A O 1
ATOM 763 N N . LEU A 1 97 ? -4.621 -12.477 5.242 1 92.19 97 LEU A N 1
ATOM 764 C CA . LEU A 1 97 ? -5.941 -12.086 4.766 1 92.19 97 LEU A CA 1
ATOM 765 C C . LEU A 1 97 ? -5.906 -10.688 4.148 1 92.19 97 LEU A C 1
ATOM 767 O O . LEU A 1 97 ? -6.48 -10.469 3.078 1 92.19 97 LEU A O 1
ATOM 771 N N . LEU A 1 98 ? -5.18 -9.766 4.785 1 91.56 98 LEU A N 1
ATOM 772 C CA . LEU A 1 98 ? -5.449 -8.359 4.492 1 91.56 98 LEU A CA 1
ATOM 773 C C . LEU A 1 98 ? -4.25 -7.707 3.811 1 91.56 98 LEU A C 1
ATOM 775 O O . LEU A 1 98 ? -4.406 -6.727 3.078 1 91.56 98 LEU A O 1
ATOM 779 N N . SER A 1 99 ? -3.152 -8.055 4.102 1 82.06 99 SER A N 1
ATOM 780 C CA . SER A 1 99 ? -1.987 -7.352 3.576 1 82.06 99 SER A CA 1
ATOM 781 C C . SER A 1 99 ? -1.242 -8.203 2.555 1 82.06 99 SER A C 1
ATOM 783 O O . SER A 1 99 ? -0.688 -7.676 1.587 1 82.06 99 SER A O 1
ATOM 785 N N . GLY A 1 100 ? -1.36 -9.445 2.574 1 70.94 100 GLY A N 1
ATOM 786 C CA . GLY A 1 100 ? -0.749 -10.367 1.635 1 70.94 100 GLY A CA 1
ATOM 787 C C . GLY A 1 100 ? 0.759 -10.461 1.777 1 70.94 100 GLY A C 1
ATOM 788 O O . GLY A 1 100 ? 1.354 -11.508 1.512 1 70.94 100 GLY A O 1
ATOM 789 N N . VAL A 1 101 ? 1.455 -9.305 1.805 1 64.88 101 VAL A N 1
ATOM 790 C CA . VAL A 1 101 ? 2.914 -9.344 1.824 1 64.88 101 VAL A CA 1
ATOM 791 C C . VAL A 1 101 ? 3.428 -8.789 3.15 1 64.88 101 VAL A C 1
ATOM 793 O O . VAL A 1 101 ? 2.789 -7.926 3.76 1 64.88 101 VAL A O 1
ATOM 796 N N . GLY A 1 102 ? 4.539 -9.43 3.535 1 63.62 102 GLY A N 1
ATOM 797 C CA . GLY A 1 102 ? 5.355 -8.82 4.574 1 63.62 102 GLY A CA 1
ATOM 798 C C . GLY A 1 102 ? 4.918 -9.195 5.977 1 63.62 102 GLY A C 1
ATOM 799 O O . GLY A 1 102 ? 4.148 -8.469 6.605 1 63.62 102 GLY A O 1
ATOM 800 N N . HIS A 1 103 ? 5.348 -10.406 6.27 1 66.38 103 HIS A N 1
ATOM 801 C CA . HIS A 1 103 ? 5.023 -10.922 7.598 1 66.38 103 HIS A CA 1
ATOM 802 C C . HIS A 1 103 ? 5.25 -9.859 8.672 1 66.38 103 HIS A C 1
ATOM 804 O O . HIS A 1 103 ? 4.488 -9.766 9.633 1 66.38 103 HIS A O 1
ATOM 810 N N . ASN A 1 104 ? 6.102 -8.906 8.227 1 84.06 104 ASN A N 1
ATOM 811 C CA . ASN A 1 104 ? 6.438 -7.984 9.305 1 84.06 104 ASN A CA 1
ATOM 812 C C . ASN A 1 104 ? 5.766 -6.629 9.109 1 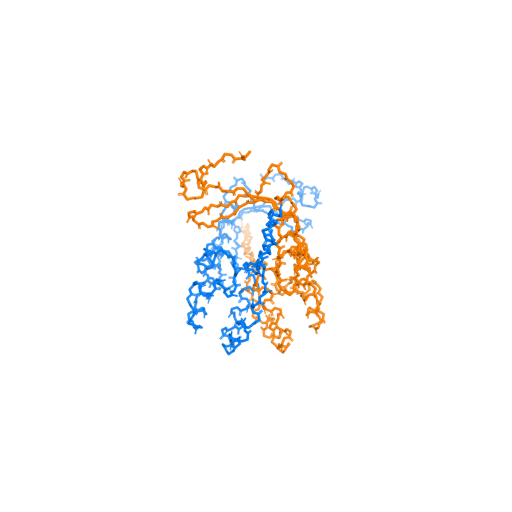84.06 104 ASN A C 1
ATOM 814 O O . ASN A 1 104 ? 5.793 -5.785 10.008 1 84.06 104 ASN A O 1
ATOM 818 N N . ALA A 1 105 ? 5.105 -6.504 8.031 1 85.75 105 ALA A N 1
ATOM 819 C CA . ALA A 1 105 ? 4.531 -5.184 7.773 1 85.75 105 ALA A CA 1
ATOM 820 C C . ALA A 1 105 ? 3.338 -4.918 8.688 1 85.75 105 ALA A C 1
ATOM 822 O O . ALA A 1 105 ? 3.211 -3.828 9.25 1 85.75 105 ALA A O 1
ATOM 823 N N . PHE A 1 106 ? 2.516 -5.961 8.875 1 90.75 106 PHE A N 1
ATOM 824 C CA . PHE A 1 106 ? 1.301 -5.777 9.656 1 90.75 106 PHE A CA 1
ATOM 825 C C . PHE A 1 106 ? 1.637 -5.434 11.102 1 90.75 106 PHE A C 1
ATOM 827 O O . PHE A 1 106 ? 1.031 -4.531 11.688 1 90.75 106 PHE A O 1
ATOM 834 N N . SER A 1 107 ? 2.652 -6.098 11.633 1 92.19 107 SER A N 1
ATOM 835 C CA . SER A 1 107 ? 3.09 -5.789 12.992 1 92.19 107 SER A CA 1
ATOM 836 C C . SER A 1 107 ? 3.646 -4.371 13.086 1 92.19 107 SER A C 1
ATOM 838 O O . SER A 1 107 ? 3.436 -3.682 14.086 1 92.19 107 SER A O 1
ATOM 840 N N . ARG A 1 108 ? 4.238 -3.945 12.094 1 93.69 108 ARG A N 1
ATOM 841 C CA . ARG A 1 108 ? 4.801 -2.6 12.062 1 93.69 108 ARG A CA 1
ATOM 842 C C . ARG A 1 108 ? 3.703 -1.551 11.938 1 93.69 108 ARG A C 1
ATOM 844 O O . ARG A 1 108 ? 3.828 -0.444 12.461 1 93.69 108 ARG A O 1
ATOM 851 N N . TYR A 1 109 ? 2.635 -1.867 11.195 1 94.19 109 TYR A N 1
ATOM 852 C CA . TYR A 1 109 ? 1.476 -0.983 11.148 1 94.19 109 TYR A CA 1
ATOM 853 C C . TYR A 1 109 ? 0.874 -0.806 12.539 1 94.19 109 TYR A C 1
ATOM 855 O O . TYR A 1 109 ? 0.625 0.321 12.977 1 94.19 109 TYR A O 1
ATOM 863 N N . GLU A 1 110 ? 0.78 -1.925 13.227 1 95.81 110 GLU A N 1
ATOM 864 C CA . GLU A 1 110 ? 0.128 -1.912 14.531 1 95.81 110 GLU A CA 1
ATOM 865 C C . GLU A 1 110 ? 0.951 -1.131 15.555 1 95.81 110 GLU A C 1
ATOM 867 O O . GLU A 1 110 ? 0.396 -0.512 16.469 1 95.81 110 GLU A O 1
ATOM 872 N N . ARG A 1 111 ? 2.209 -1.11 15.391 1 95.31 111 ARG A N 1
ATOM 873 C CA . ARG A 1 111 ? 3.096 -0.421 16.312 1 95.31 111 ARG A CA 1
ATOM 874 C C . ARG A 1 111 ? 3.332 1.021 15.883 1 95.31 111 ARG A C 1
ATOM 876 O O . ARG A 1 111 ? 4.039 1.771 16.562 1 95.31 111 ARG A O 1
ATOM 883 N N . GLY A 1 112 ? 2.842 1.354 14.688 1 93.88 112 GLY A N 1
ATOM 884 C CA . GLY A 1 112 ? 2.992 2.709 14.18 1 93.88 112 GLY A CA 1
ATOM 885 C C . GLY A 1 112 ? 4.367 2.979 13.594 1 93.88 112 GLY A C 1
ATOM 886 O O . GLY A 1 112 ? 4.75 4.133 13.406 1 93.88 112 GLY A O 1
ATOM 887 N N . GLU A 1 113 ? 5.141 1.972 13.383 1 94.44 113 GLU A N 1
ATOM 888 C CA . GLU A 1 113 ? 6.465 2.107 12.781 1 94.44 113 GLU A CA 1
ATOM 889 C C . GLU A 1 113 ? 6.367 2.408 11.289 1 94.44 113 GLU A C 1
ATOM 891 O O . GLU A 1 113 ? 7.242 3.068 10.727 1 94.44 113 GLU A O 1
ATOM 896 N N . LEU A 1 11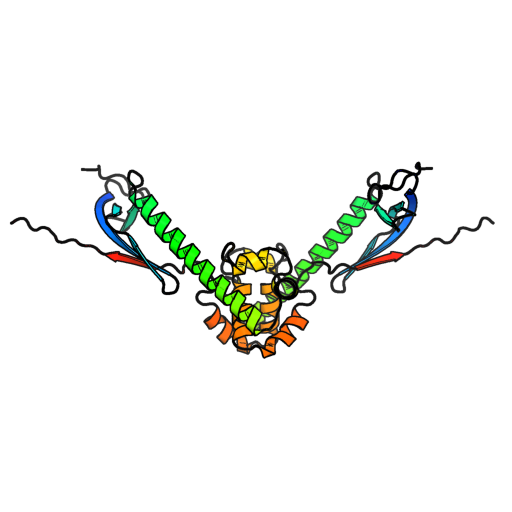4 ? 5.336 1.871 10.742 1 92.25 114 LEU A N 1
ATOM 897 C CA . LEU A 1 114 ? 5.008 2.107 9.336 1 92.25 114 LEU A CA 1
ATOM 898 C C . LEU A 1 114 ? 3.564 2.57 9.188 1 92.25 114 LEU A C 1
ATOM 900 O O . LEU A 1 114 ? 2.674 2.076 9.883 1 92.25 114 LEU A O 1
ATOM 904 N N . ALA A 1 115 ? 3.434 3.514 8.289 1 91.5 115 ALA A N 1
ATOM 905 C CA . ALA A 1 115 ? 2.059 3.924 8.016 1 91.5 115 ALA A CA 1
ATOM 906 C C . ALA A 1 115 ? 1.298 2.83 7.273 1 91.5 115 ALA A C 1
ATOM 908 O O . ALA A 1 115 ? 1.786 2.293 6.277 1 91.5 115 ALA A O 1
ATOM 909 N N . ALA A 1 116 ? 0.118 2.537 7.781 1 92.12 116 ALA A N 1
ATOM 910 C CA . ALA A 1 116 ? -0.729 1.555 7.109 1 92.12 116 ALA A CA 1
ATOM 911 C C . ALA A 1 116 ? -1.345 2.135 5.84 1 92.12 116 ALA A C 1
ATOM 913 O O . ALA A 1 116 ? -1.713 3.311 5.801 1 92.12 116 ALA A O 1
ATOM 914 N N . PRO A 1 117 ? -1.47 1.267 4.824 1 91.62 117 PRO A N 1
ATOM 915 C CA . PRO A 1 117 ? -2.18 1.753 3.641 1 91.62 117 PRO A CA 1
ATOM 916 C C . PRO A 1 117 ? -3.602 2.215 3.951 1 91.62 117 PRO A C 1
ATOM 918 O O . PRO A 1 117 ? -4.297 1.585 4.754 1 91.62 117 PRO A O 1
ATOM 921 N N . ARG A 1 118 ? -3.955 3.32 3.312 1 93.44 118 ARG A N 1
ATOM 922 C CA . ARG A 1 118 ? -5.266 3.928 3.527 1 93.44 118 ARG A CA 1
ATOM 923 C C . ARG A 1 118 ? -6.379 2.9 3.357 1 93.44 118 ARG A C 1
ATOM 925 O O . ARG A 1 118 ? -7.285 2.816 4.188 1 93.44 118 ARG A O 1
ATOM 932 N N . SER A 1 119 ? -6.285 2.1 2.295 1 95.19 119 SER A N 1
ATOM 933 C CA . SER A 1 119 ? -7.32 1.107 2.016 1 95.19 119 SER A CA 1
ATOM 934 C C . SER A 1 119 ? -7.395 0.061 3.123 1 95.19 119 SER A C 1
ATOM 936 O O . SER A 1 119 ? -8.469 -0.454 3.424 1 95.19 119 SER A O 1
ATOM 938 N N . LEU A 1 120 ? -6.258 -0.23 3.711 1 95.44 120 LEU A N 1
ATOM 939 C CA . LEU A 1 120 ? -6.258 -1.184 4.816 1 95.44 120 LEU A CA 1
ATOM 940 C C . LEU A 1 120 ? -6.988 -0.612 6.027 1 95.44 120 LEU A C 1
ATOM 942 O O . LEU A 1 120 ? -7.793 -1.304 6.652 1 95.44 120 LEU A O 1
ATOM 946 N N . VAL A 1 121 ? -6.73 0.585 6.34 1 96.44 121 VAL A N 1
ATOM 947 C CA . VAL A 1 121 ? -7.359 1.237 7.484 1 96.44 121 VAL A CA 1
ATOM 948 C C . VAL A 1 121 ? -8.867 1.282 7.285 1 96.44 121 VAL A C 1
ATOM 950 O O . VAL A 1 121 ? -9.633 0.935 8.195 1 96.44 121 VAL A O 1
ATOM 953 N N . ILE A 1 122 ? -9.273 1.625 6.105 1 97.12 122 ILE A N 1
ATOM 954 C CA . ILE A 1 122 ? -10.695 1.725 5.805 1 97.12 122 ILE A CA 1
ATOM 955 C C . ILE A 1 122 ? -11.344 0.344 5.906 1 97.12 122 ILE A C 1
ATOM 957 O O . ILE A 1 122 ? -12.422 0.195 6.492 1 97.12 122 ILE A O 1
ATOM 961 N N . LEU A 1 123 ? -10.695 -0.613 5.324 1 97.44 123 LEU A N 1
ATOM 962 C CA . LEU A 1 123 ? -11.211 -1.978 5.375 1 97.44 123 LEU A CA 1
ATOM 963 C C . LEU A 1 123 ? -11.359 -2.449 6.82 1 97.44 123 LEU A C 1
ATOM 965 O O . LEU A 1 123 ? -12.391 -3.008 7.188 1 97.44 123 LEU A O 1
ATOM 969 N N . MET A 1 124 ? -10.359 -2.172 7.633 1 97.56 124 MET A N 1
ATOM 970 C CA . MET A 1 124 ? -10.398 -2.561 9.039 1 97.56 124 MET A CA 1
ATOM 971 C C . MET A 1 124 ? -11.539 -1.859 9.766 1 97.56 124 MET A C 1
ATOM 973 O O . MET A 1 124 ? -12.266 -2.486 10.539 1 97.56 124 MET A O 1
ATOM 977 N N . ARG A 1 125 ? -11.727 -0.661 9.492 1 97.81 125 ARG A N 1
ATOM 978 C CA . ARG A 1 125 ? -12.805 0.095 10.125 1 97.81 125 ARG A CA 1
ATOM 979 C C . ARG A 1 125 ? -14.164 -0.435 9.695 1 97.81 125 ARG A C 1
ATOM 981 O O . ARG A 1 125 ? -15.102 -0.485 10.5 1 97.81 125 ARG A O 1
ATOM 988 N N . LEU A 1 126 ? -14.273 -0.74 8.43 1 98 126 LEU A N 1
ATOM 989 C CA . LEU A 1 126 ? -15.508 -1.337 7.941 1 98 126 LEU A CA 1
ATOM 990 C C . LEU A 1 126 ? -15.812 -2.637 8.68 1 98 126 LEU A C 1
ATOM 992 O O . LEU A 1 126 ? -16.953 -2.873 9.086 1 98 126 LEU A O 1
ATOM 996 N N . LEU A 1 127 ? -14.797 -3.445 8.867 1 97.94 127 LEU A N 1
ATOM 997 C CA . LEU A 1 127 ? -14.969 -4.719 9.562 1 97.94 127 LEU A CA 1
ATOM 998 C C . LEU A 1 127 ? -15.266 -4.5 11.039 1 97.94 127 LEU A C 1
ATOM 1000 O O . LEU A 1 127 ? -15.953 -5.309 11.664 1 97.94 127 LEU A O 1
ATOM 1004 N N . ASP A 1 128 ? -14.68 -3.447 11.609 1 98.25 128 ASP A N 1
ATOM 1005 C CA . ASP A 1 128 ? -14.992 -3.08 12.984 1 98.25 128 ASP A CA 1
ATOM 1006 C C . ASP A 1 128 ? -16.469 -2.768 13.148 1 98.25 128 ASP A C 1
ATOM 1008 O O . ASP A 1 128 ? -17.125 -3.25 14.086 1 98.25 128 ASP A O 1
ATOM 1012 N N . ARG A 1 129 ? -17 -2.039 12.211 1 97.69 129 ARG A N 1
ATOM 1013 C CA . ARG A 1 129 ? -18.391 -1.609 12.234 1 97.69 129 ARG A CA 1
ATOM 1014 C C . ARG A 1 129 ? -19.328 -2.752 11.852 1 97.69 129 ARG A C 1
ATOM 1016 O O . ARG A 1 129 ? -20.438 -2.861 12.375 1 97.69 129 ARG A O 1
ATOM 1023 N N . HIS A 1 130 ? -18.891 -3.557 10.914 1 97.69 130 HIS A N 1
ATOM 1024 C CA . HIS A 1 130 ? -19.688 -4.668 10.391 1 97.69 130 HIS A CA 1
ATOM 1025 C C . HIS A 1 130 ? -18.891 -5.973 10.43 1 97.69 130 HIS A C 1
ATOM 1027 O O . HIS A 1 130 ? -18.516 -6.508 9.383 1 97.69 130 HIS A O 1
ATOM 1033 N N . PRO A 1 131 ? -18.781 -6.516 11.602 1 97.5 131 PRO A N 1
ATOM 1034 C CA . PRO A 1 131 ? -17.922 -7.691 11.75 1 97.5 131 PRO A CA 1
ATOM 1035 C C . PRO A 1 131 ? -18.406 -8.891 10.93 1 97.5 131 PRO A C 1
ATOM 1037 O O . PRO A 1 131 ? -17.625 -9.766 10.578 1 97.5 131 PRO A O 1
ATOM 1040 N N . HIS A 1 132 ? -19.688 -8.914 10.586 1 96.94 132 HIS A N 1
ATOM 1041 C CA . HIS A 1 132 ? -20.234 -10.031 9.82 1 96.94 132 HIS A CA 1
ATOM 1042 C C . HIS A 1 132 ? -19.656 -10.07 8.414 1 96.94 132 HIS A C 1
ATOM 1044 O O . HIS A 1 132 ? -19.719 -11.102 7.738 1 96.94 132 HIS A O 1
ATOM 1050 N N . LEU A 1 133 ? -19.047 -9 7.934 1 97.56 133 LEU A N 1
ATOM 1051 C CA . LEU A 1 133 ? -18.453 -8.914 6.602 1 97.56 133 LEU A CA 1
ATOM 1052 C C . LEU A 1 133 ? -17.141 -9.695 6.535 1 97.56 133 LEU A C 1
ATOM 1054 O O . LEU A 1 133 ? -16.578 -9.883 5.453 1 97.56 133 LEU A O 1
ATOM 1058 N N . LEU A 1 134 ? -16.609 -10.117 7.695 1 97.62 134 LEU A N 1
ATOM 1059 C CA . LEU A 1 134 ? -15.352 -10.859 7.719 1 97.62 134 LEU A CA 1
ATOM 1060 C C . LEU A 1 134 ? -15.453 -12.125 6.867 1 97.62 134 LEU A C 1
ATOM 1062 O O . LEU A 1 134 ? -14.5 -12.477 6.164 1 97.62 134 LEU A O 1
ATOM 1066 N N . ALA A 1 135 ? -16.578 -12.781 6.922 1 96.81 135 ALA A N 1
ATOM 1067 C CA . ALA A 1 135 ? -16.781 -13.984 6.121 1 96.81 135 ALA A CA 1
ATOM 1068 C C . ALA A 1 135 ? -16.672 -13.68 4.633 1 96.81 135 ALA A C 1
ATOM 1070 O O . ALA A 1 135 ? -15.977 -14.383 3.898 1 96.81 135 ALA A O 1
ATOM 1071 N N . ASP A 1 136 ? -17.375 -12.609 4.207 1 96.5 136 ASP A N 1
ATOM 1072 C CA . ASP A 1 136 ? -17.281 -12.172 2.818 1 96.5 136 ASP A CA 1
ATOM 1073 C C . ASP A 1 136 ? -15.844 -11.789 2.461 1 96.5 136 ASP A C 1
ATOM 1075 O O . ASP A 1 136 ? -15.359 -12.117 1.375 1 96.5 136 ASP A O 1
ATOM 1079 N N . THR A 1 137 ? -15.195 -11.141 3.357 1 97.06 137 THR A N 1
ATOM 1080 C CA . THR A 1 137 ? -13.828 -10.695 3.125 1 97.06 137 THR A CA 1
ATOM 1081 C C . THR A 1 137 ? -12.906 -11.883 2.869 1 97.06 137 THR A C 1
ATOM 1083 O O . THR A 1 137 ? -12.07 -11.844 1.963 1 97.06 137 THR A O 1
ATOM 1086 N N . LYS A 1 138 ? -13.094 -12.922 3.631 1 95.88 138 LYS A N 1
ATOM 1087 C CA . LYS A 1 138 ? -12.289 -14.125 3.455 1 95.88 138 LYS A CA 1
ATOM 1088 C C . LYS A 1 138 ? -12.484 -14.727 2.068 1 95.88 138 LYS A C 1
ATOM 1090 O O . LYS A 1 138 ? -11.523 -15.141 1.421 1 95.88 138 LYS A O 1
ATOM 1095 N N . VAL A 1 139 ? -13.695 -14.719 1.617 1 95.25 139 VAL A N 1
ATOM 1096 C CA . VAL A 1 139 ? -14.023 -15.25 0.301 1 95.25 139 VAL A CA 1
ATOM 1097 C C . VAL A 1 139 ? -13.453 -14.344 -0.785 1 95.25 139 VAL A C 1
ATOM 1099 O O . VAL A 1 139 ? -12.812 -14.82 -1.729 1 95.25 139 VAL A O 1
ATOM 1102 N N . LEU A 1 140 ? -13.602 -13.102 -0.593 1 94.88 140 LEU A N 1
ATOM 1103 C CA . LE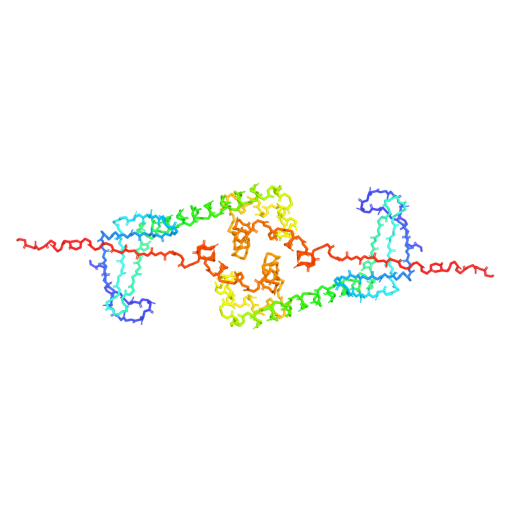U A 1 140 ? -13.234 -12.117 -1.606 1 94.88 140 LEU A CA 1
ATOM 1104 C C . LEU A 1 140 ? -11.719 -11.953 -1.672 1 94.88 140 LEU A C 1
ATOM 1106 O O . LEU A 1 140 ? -11.188 -11.445 -2.664 1 94.88 140 LEU A O 1
ATOM 1110 N N . ALA A 1 141 ? -11.023 -12.32 -0.635 1 93.81 141 ALA A N 1
ATOM 1111 C CA . ALA A 1 141 ? -9.57 -12.188 -0.569 1 93.81 141 ALA A CA 1
ATOM 1112 C C . ALA A 1 141 ? -8.891 -13.188 -1.501 1 93.81 141 ALA A C 1
ATOM 1114 O O . ALA A 1 141 ? -7.73 -13 -1.874 1 93.81 141 ALA A O 1
ATOM 1115 N N . GLU A 1 142 ? -9.633 -14.188 -1.808 1 88.62 142 GLU A N 1
ATOM 1116 C CA . GLU A 1 142 ? -9.055 -15.18 -2.711 1 88.62 142 GLU A CA 1
ATOM 1117 C C . GLU A 1 142 ? -8.695 -14.562 -4.055 1 88.62 142 GLU A C 1
ATOM 1119 O O . GLU A 1 142 ? -9.523 -13.898 -4.684 1 88.62 142 GLU A O 1
ATOM 1124 N N . GLY A 1 143 ? -7.434 -14.688 -4.383 1 87.31 143 GLY A N 1
ATOM 1125 C CA . GLY A 1 143 ? -6.98 -14.188 -5.672 1 87.31 143 GLY A CA 1
ATOM 1126 C C . GLY A 1 143 ? -6.84 -12.68 -5.703 1 87.31 143 GLY A C 1
ATOM 1127 O O . GLY A 1 143 ? -6.875 -12.07 -6.777 1 87.31 143 GLY A O 1
ATOM 1128 N N . ALA A 1 144 ? -6.887 -12.086 -4.559 1 89 144 ALA A N 1
ATOM 1129 C CA . ALA A 1 144 ? -6.777 -10.625 -4.508 1 89 144 ALA A CA 1
ATOM 1130 C C . ALA A 1 144 ? -5.355 -10.172 -4.809 1 89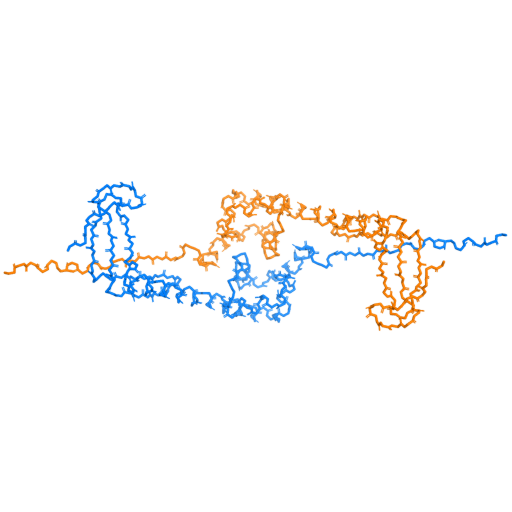 144 ALA A C 1
ATOM 1132 O O . ALA A 1 144 ? -5.121 -9 -5.105 1 89 144 ALA A O 1
ATOM 1133 N N . ASP A 1 145 ? -4.48 -11.07 -4.676 1 85.25 145 ASP A N 1
ATOM 1134 C CA . ASP A 1 145 ? -3.107 -10.828 -5.113 1 85.25 145 ASP A CA 1
ATOM 1135 C C . ASP A 1 145 ? -2.518 -12.062 -5.789 1 85.25 145 ASP A C 1
ATOM 1137 O O . ASP A 1 145 ? -3.213 -13.062 -5.977 1 85.25 145 ASP A O 1
ATOM 1141 N N . LEU A 1 146 ? -1.352 -11.805 -6.266 1 81.31 146 LEU A N 1
ATOM 1142 C CA . LEU A 1 146 ? -0.783 -12.883 -7.066 1 81.31 146 LEU A CA 1
ATOM 1143 C C . LEU A 1 146 ? 0.174 -13.734 -6.238 1 81.31 146 LEU A C 1
ATOM 1145 O O . LEU A 1 146 ? 0.797 -14.664 -6.758 1 81.31 146 LEU A O 1
ATOM 1149 N N . ARG A 1 147 ? 0.151 -13.43 -5.098 1 75.12 147 ARG A N 1
ATOM 1150 C CA . ARG A 1 147 ? 1.09 -14.172 -4.258 1 75.12 147 ARG A CA 1
ATOM 1151 C C . ARG A 1 147 ? 0.623 -15.602 -4.047 1 75.12 147 ARG A C 1
ATOM 1153 O O . ARG A 1 147 ? -0.515 -15.836 -3.633 1 75.12 147 ARG A O 1
ATOM 1160 N N . GLY A 1 148 ? 1.608 -16.516 -4.293 1 73 148 GLY A N 1
ATOM 1161 C CA . GLY A 1 148 ? 1.329 -17.922 -4.059 1 73 148 GLY A CA 1
ATOM 1162 C C . GLY A 1 148 ? 0.185 -18.453 -4.906 1 73 148 GLY A C 1
ATOM 1163 O O . GLY A 1 148 ? -0.353 -19.531 -4.629 1 73 148 GLY A O 1
ATOM 1164 N N . ALA A 1 149 ? -0.194 -17.672 -5.82 1 79.69 149 ALA A N 1
ATOM 1165 C CA . ALA A 1 149 ? -1.382 -18.062 -6.582 1 79.69 149 ALA A CA 1
ATOM 1166 C C . ALA A 1 149 ? -1.017 -18.969 -7.754 1 79.69 149 ALA A C 1
ATOM 1168 O O . ALA A 1 149 ? -1.891 -19.594 -8.359 1 79.69 149 ALA A O 1
ATOM 1169 N N . PHE A 1 150 ? 0.246 -19.109 -7.902 1 86.31 150 PHE A N 1
ATOM 1170 C CA . PHE A 1 150 ? 0.668 -19.938 -9.031 1 86.31 150 PHE A CA 1
ATOM 1171 C C . PHE A 1 150 ? 0.624 -21.406 -8.672 1 86.31 150 PHE A C 1
ATOM 1173 O O . PHE A 1 150 ? 0.98 -21.797 -7.559 1 86.31 150 PHE A O 1
ATOM 1180 N N . THR A 1 151 ? 0.189 -22.203 -9.539 1 88.56 151 THR A N 1
ATOM 1181 C CA . THR A 1 151 ? 0.312 -23.656 -9.453 1 88.56 151 THR A CA 1
ATOM 1182 C C . THR A 1 151 ? 1.041 -24.219 -10.672 1 88.56 151 THR A C 1
ATOM 1184 O O . THR A 1 151 ? 1.017 -23.609 -11.742 1 88.56 151 THR A O 1
ATOM 1187 N N . TYR A 1 152 ? 1.786 -25.312 -10.414 1 90.06 152 TYR A N 1
ATOM 1188 C CA . TYR A 1 152 ? 2.633 -25.906 -11.438 1 90.06 152 TYR A CA 1
ATOM 1189 C C . TYR A 1 152 ? 2.318 -27.391 -11.609 1 90.06 152 TYR A C 1
ATOM 1191 O O . TYR A 1 152 ? 2.068 -28.094 -10.625 1 90.06 152 TYR A O 1
ATOM 1199 N N . THR A 1 153 ? 2.18 -27.844 -12.93 1 89.5 153 THR A N 1
ATOM 1200 C CA . THR A 1 153 ? 2.018 -29.266 -13.234 1 89.5 153 THR A CA 1
ATOM 1201 C C . THR A 1 153 ? 3.072 -29.719 -14.234 1 89.5 153 THR A C 1
ATOM 1203 O O . THR A 1 153 ? 3.17 -29.188 -15.336 1 89.5 153 THR A O 1
ATOM 1206 N N . VAL A 1 154 ? 3.859 -30.719 -13.898 1 88 154 VAL A N 1
ATOM 1207 C CA . VAL A 1 154 ? 4.883 -31.297 -14.766 1 88 154 VAL A CA 1
ATOM 1208 C C . VAL A 1 154 ? 4.285 -32.438 -15.578 1 88 154 VAL A C 1
ATOM 1210 O O . VAL A 1 154 ? 3.557 -33.281 -15.039 1 88 154 VAL A O 1
ATOM 1213 N N . HIS A 1 155 ? 4.535 -32.406 -16.859 1 85.12 155 HIS A N 1
ATOM 1214 C CA . HIS A 1 155 ? 4.07 -33.5 -17.734 1 85.12 155 HIS A CA 1
ATOM 1215 C C . HIS A 1 155 ? 5.227 -34.375 -18.188 1 85.12 155 HIS A C 1
ATOM 1217 O O . HIS A 1 155 ? 6.211 -33.875 -18.734 1 85.12 155 HIS A O 1
ATOM 1223 N N . ASP A 1 156 ? 5.527 -35.5 -17.578 1 67.94 156 ASP A N 1
ATOM 1224 C CA . ASP A 1 156 ? 6.59 -36.406 -17.938 1 67.94 156 ASP A CA 1
ATOM 1225 C C . ASP A 1 156 ? 6.246 -37.156 -19.219 1 67.94 156 ASP A C 1
ATOM 1227 O O . ASP A 1 156 ? 5.156 -37.719 -19.344 1 67.94 156 ASP A O 1
ATOM 1231 N N . GLU A 1 157 ? 6.461 -36.75 -20.391 1 55.28 157 GLU A N 1
ATOM 1232 C CA . GLU A 1 157 ? 6.379 -37.719 -21.5 1 55.28 157 GLU A CA 1
ATOM 1233 C C . GLU A 1 157 ? 7.23 -38.938 -21.219 1 55.28 157 GLU A C 1
ATOM 1235 O O . GLU A 1 157 ? 7.496 -39.719 -22.125 1 55.28 157 GLU A O 1
ATOM 1240 N N . ALA A 1 158 ? 7.941 -39.312 -20.281 1 46.97 158 ALA A N 1
ATOM 1241 C CA . ALA A 1 158 ? 8.82 -40.469 -20.531 1 46.97 158 ALA A CA 1
ATOM 1242 C C . ALA A 1 158 ? 8.055 -41.594 -21.203 1 46.97 158 ALA A C 1
ATOM 1244 O O . ALA A 1 158 ? 7.223 -42.25 -20.562 1 46.97 158 ALA A O 1
ATOM 1245 N N . GLU A 1 159 ? 7.559 -41.406 -22.391 1 40.5 159 GLU A N 1
ATOM 1246 C CA . GLU A 1 159 ? 7.672 -42.656 -23.125 1 40.5 159 GLU A CA 1
ATOM 1247 C C . GLU A 1 159 ? 9.102 -43.188 -23.078 1 40.5 159 GLU A C 1
ATOM 1249 O O . GLU A 1 159 ? 10.047 -42.5 -23.438 1 40.5 159 GLU A O 1
ATOM 1254 N N . THR A 1 160 ? 9.422 -44.062 -22.094 1 36.38 160 THR A N 1
ATOM 1255 C CA . THR A 1 160 ? 10.547 -44.969 -22.297 1 36.38 160 THR A CA 1
ATOM 1256 C C . THR A 1 160 ? 10.672 -45.344 -23.781 1 36.38 160 THR A C 1
ATOM 1258 O O . THR A 1 160 ? 9.742 -45.875 -24.359 1 36.38 160 THR A O 1
ATOM 1261 N N . LEU A 1 161 ? 11.078 -44.531 -24.656 1 36.25 161 LEU A N 1
ATOM 1262 C CA . LEU A 1 161 ? 11.477 -45.188 -25.906 1 36.25 161 LEU A CA 1
ATOM 1263 C C . LEU A 1 161 ? 12.172 -46.5 -25.625 1 36.25 161 LEU A C 1
ATOM 1265 O O . LEU A 1 161 ? 13.203 -46.562 -24.953 1 36.25 161 LEU A O 1
ATOM 1269 N N . LYS A 1 162 ? 11.375 -47.562 -25.109 1 33.84 162 LYS A N 1
ATOM 1270 C CA . LYS A 1 162 ? 11.883 -48.906 -25.203 1 33.84 162 LYS A CA 1
ATOM 1271 C C . LYS A 1 162 ? 12.578 -49.156 -26.531 1 33.84 162 LYS A C 1
ATOM 1273 O O . LYS A 1 162 ? 12.078 -48.75 -27.578 1 33.84 162 LYS A O 1
ATOM 1278 N N . ALA A 1 163 ? 13.938 -49.344 -26.469 1 34.91 163 ALA A N 1
ATOM 1279 C CA . ALA A 1 163 ? 14.672 -50 -27.547 1 34.91 163 ALA A CA 1
ATOM 1280 C C . ALA A 1 163 ? 13.836 -51.125 -28.156 1 34.91 163 ALA A C 1
ATOM 1282 O O . ALA A 1 163 ? 13.328 -52 -27.438 1 34.91 163 ALA A O 1
ATOM 1283 N N . SER A 1 164 ? 13.18 -50.875 -29.266 1 26.86 164 SER A N 1
ATOM 1284 C CA . SER A 1 164 ? 13.172 -52.094 -30.078 1 26.86 164 SER A CA 1
ATOM 1285 C C . SER A 1 164 ? 14.586 -52.5 -30.469 1 26.86 164 SER A C 1
ATOM 1287 O O . SER A 1 164 ? 15.469 -51.625 -30.625 1 26.86 164 SER A O 1
ATOM 1289 N N . MET B 1 1 ? 27.438 -36.812 -21.016 1 44.75 1 MET B N 1
ATOM 1290 C CA . MET B 1 1 ? 26.594 -37.125 -19.859 1 44.75 1 MET B CA 1
ATOM 1291 C C . MET B 1 1 ? 26.859 -36.125 -18.719 1 44.75 1 MET B C 1
ATOM 1293 O O . MET B 1 1 ? 28 -35.969 -18.281 1 44.75 1 MET B O 1
ATOM 1297 N N . LYS B 1 2 ? 26.047 -35.031 -18.609 1 54.62 2 LYS B N 1
ATOM 1298 C CA . LYS B 1 2 ? 26.453 -34.031 -17.656 1 54.62 2 LYS B CA 1
ATOM 1299 C C . LYS B 1 2 ? 26.703 -34.625 -16.266 1 54.62 2 LYS B C 1
ATOM 1301 O O . LYS B 1 2 ? 26 -35.562 -15.875 1 54.62 2 LYS B O 1
ATOM 1306 N N . LYS B 1 3 ? 27.812 -34.562 -15.672 1 55.97 3 LYS B N 1
ATOM 1307 C CA . LYS B 1 3 ? 28.375 -35.062 -14.422 1 55.97 3 LYS B CA 1
ATOM 1308 C C . LYS B 1 3 ? 27.438 -34.812 -13.25 1 55.97 3 LYS B C 1
ATOM 1310 O O . LYS B 1 3 ? 26.719 -33.812 -13.242 1 55.97 3 LYS B O 1
ATOM 1315 N N . THR B 1 4 ? 27.094 -35.875 -12.641 1 63.19 4 THR B N 1
ATOM 1316 C CA . THR B 1 4 ? 26.312 -35.844 -11.406 1 63.19 4 THR B CA 1
ATOM 1317 C C . THR B 1 4 ? 26.938 -34.875 -10.406 1 63.19 4 THR B C 1
ATOM 1319 O O . THR B 1 4 ? 28.125 -34.969 -10.086 1 63.19 4 THR B O 1
ATOM 1322 N N . GLU B 1 5 ? 26.438 -33.75 -10.367 1 78.62 5 GLU B N 1
ATOM 1323 C CA . GLU B 1 5 ? 26.969 -32.656 -9.57 1 78.62 5 GLU B CA 1
ATOM 1324 C C . GLU B 1 5 ? 26.281 -32.562 -8.219 1 78.62 5 GLU B C 1
ATOM 1326 O O . GLU B 1 5 ? 25.25 -33.219 -8 1 78.62 5 GLU B O 1
ATOM 1331 N N . LEU B 1 6 ? 26.969 -32.094 -7.312 1 88.81 6 LEU B N 1
ATOM 1332 C CA . LEU B 1 6 ? 26.469 -31.703 -5.996 1 88.81 6 LEU B CA 1
ATOM 1333 C C . LEU B 1 6 ? 25.172 -30.906 -6.125 1 88.81 6 LEU B C 1
ATOM 1335 O O . LEU B 1 6 ? 25.062 -30.031 -6.977 1 88.81 6 LEU B O 1
ATOM 1339 N N . CYS B 1 7 ? 24.188 -31.406 -5.379 1 93.12 7 CYS B N 1
ATOM 1340 C CA . CYS B 1 7 ? 22.969 -30.625 -5.312 1 93.12 7 CYS B CA 1
ATOM 1341 C C . CYS B 1 7 ? 23.203 -29.328 -4.531 1 93.12 7 CYS B C 1
ATOM 1343 O O . CYS B 1 7 ? 23.547 -29.359 -3.352 1 93.12 7 CYS B O 1
ATOM 1345 N N . TYR B 1 8 ? 22.984 -28.344 -5.113 1 89.31 8 TYR B N 1
ATOM 1346 C CA . TYR B 1 8 ? 23.25 -27.062 -4.477 1 89.31 8 TYR B CA 1
ATOM 1347 C C . TYR B 1 8 ? 22.156 -26.703 -3.482 1 89.31 8 TYR B C 1
ATOM 1349 O O . TYR B 1 8 ? 22.297 -25.734 -2.727 1 89.31 8 TYR B O 1
ATOM 1357 N N . ILE B 1 9 ? 21.109 -27.438 -3.467 1 89.06 9 ILE B N 1
ATOM 1358 C CA . ILE B 1 9 ? 20 -27.156 -2.564 1 89.06 9 ILE B CA 1
ATOM 1359 C C . ILE B 1 9 ? 20.172 -27.953 -1.271 1 89.06 9 ILE B C 1
ATOM 1361 O O . ILE B 1 9 ? 20.172 -27.375 -0.179 1 89.06 9 ILE B O 1
ATOM 1365 N N . CYS B 1 10 ? 20.438 -29.281 -1.38 1 94.19 10 CYS B N 1
ATOM 1366 C CA . CYS B 1 10 ? 20.484 -30.094 -0.167 1 94.19 10 CYS B CA 1
ATOM 1367 C C . CYS B 1 10 ? 21.922 -30.531 0.141 1 94.19 10 CYS B C 1
ATOM 1369 O O . CYS B 1 10 ? 22.172 -31.094 1.2 1 94.19 10 CYS B O 1
ATOM 1371 N N . GLY B 1 11 ? 22.844 -30.391 -0.772 1 92.88 11 GLY B N 1
ATOM 1372 C CA . GLY B 1 11 ? 24.25 -30.688 -0.535 1 92.88 11 GLY B CA 1
ATOM 1373 C C . GLY B 1 11 ? 24.609 -32.125 -0.859 1 92.88 11 GLY B C 1
ATOM 1374 O O . GLY B 1 11 ? 25.766 -32.531 -0.729 1 92.88 11 GLY B O 1
ATOM 1375 N N . ALA B 1 12 ? 23.734 -32.938 -1.31 1 93.56 12 ALA B N 1
ATOM 1376 C CA . ALA B 1 12 ? 24.016 -34.344 -1.617 1 93.56 12 ALA B CA 1
ATOM 1377 C C . ALA B 1 12 ? 24.969 -34.469 -2.812 1 93.56 12 ALA B C 1
ATOM 1379 O O . ALA B 1 12 ? 24.734 -33.844 -3.854 1 93.56 12 ALA B O 1
ATOM 1380 N N . PRO B 1 13 ? 25.969 -35.25 -2.652 1 91.75 13 PRO B N 1
ATOM 1381 C CA . PRO B 1 13 ? 26.906 -35.438 -3.764 1 91.75 13 PRO B CA 1
ATOM 1382 C C . PRO B 1 13 ? 26.344 -36.344 -4.859 1 91.75 13 PRO B C 1
ATOM 1384 O O . PRO B 1 13 ? 25.625 -37.312 -4.57 1 91.75 13 PRO B O 1
ATOM 1387 N N . ASP B 1 14 ? 26.672 -36.062 -6.109 1 91 14 ASP B N 1
ATOM 1388 C CA . ASP B 1 14 ? 26.375 -36.844 -7.289 1 91 14 ASP B CA 1
ATOM 1389 C C . ASP B 1 14 ? 24.875 -37.156 -7.367 1 91 14 ASP B C 1
ATOM 1391 O O . ASP B 1 14 ? 24.484 -38.312 -7.668 1 91 14 ASP B O 1
ATOM 1395 N N . ALA B 1 15 ? 24.125 -36.25 -6.902 1 93.38 15 ALA B N 1
ATOM 1396 C CA . ALA B 1 15 ? 22.703 -36.5 -6.723 1 93.38 15 ALA B CA 1
ATOM 1397 C C . ALA B 1 15 ? 21.891 -35.906 -7.875 1 93.38 15 ALA B C 1
ATOM 1399 O O . ALA B 1 15 ? 20.672 -36.156 -7.973 1 93.38 15 ALA B O 1
ATOM 1400 N N . LEU B 1 16 ? 22.5 -35.219 -8.75 1 93.19 16 LEU B N 1
ATOM 1401 C CA . LEU B 1 16 ? 21.766 -34.5 -9.789 1 93.19 16 LEU B CA 1
ATOM 1402 C C . LEU B 1 16 ? 21.672 -35.344 -11.062 1 93.19 16 LEU B C 1
ATOM 1404 O O . LEU B 1 16 ? 22.688 -35.906 -11.508 1 93.19 16 LEU B O 1
ATOM 1408 N N . SER B 1 17 ? 20.516 -35.5 -11.641 1 92.81 17 SER B N 1
ATOM 1409 C CA . SER B 1 17 ? 20.266 -36.094 -12.945 1 92.81 17 SER B CA 1
ATOM 1410 C C . SER B 1 17 ? 19.734 -35.062 -13.93 1 92.81 17 SER B C 1
ATOM 1412 O O . SER B 1 17 ? 18.906 -34.219 -13.555 1 92.81 17 SER B O 1
ATOM 1414 N N . TYR B 1 18 ? 20.266 -35.125 -15.086 1 93.25 18 TYR B N 1
ATOM 1415 C CA . TYR B 1 18 ? 19.828 -34.188 -16.109 1 93.25 18 TYR B CA 1
ATOM 1416 C C . TYR B 1 18 ? 18.625 -34.719 -16.875 1 93.25 18 TYR B C 1
ATOM 1418 O O . TYR B 1 18 ? 18.547 -35.938 -17.141 1 93.25 18 TYR B O 1
ATOM 1426 N N . PHE B 1 19 ? 17.734 -33.906 -17.156 1 93.19 19 PHE B N 1
ATOM 1427 C CA . PHE B 1 19 ? 16.594 -34.281 -17.969 1 93.19 19 PHE B CA 1
ATOM 1428 C C . PHE B 1 19 ? 16.406 -33.312 -19.141 1 93.19 19 PHE B C 1
ATOM 1430 O O . PHE B 1 19 ? 16.875 -32.188 -19.078 1 93.19 19 PHE B O 1
ATOM 1437 N N . GLU B 1 20 ? 15.742 -33.781 -20.234 1 93.94 20 GLU B N 1
ATOM 1438 C CA . GLU B 1 20 ? 15.359 -32.969 -21.391 1 93.94 20 GLU B CA 1
ATOM 1439 C C . GLU B 1 20 ? 13.953 -33.312 -21.859 1 93.94 20 GLU B C 1
ATOM 1441 O O . GLU B 1 20 ? 13.445 -34.406 -21.578 1 93.94 20 GLU B O 1
ATOM 1446 N N . GLY B 1 21 ? 13.312 -32.344 -22.531 1 93.75 21 GLY B N 1
ATOM 1447 C CA . GLY B 1 21 ? 12.039 -32.594 -23.188 1 93.75 21 GLY B CA 1
ATOM 1448 C C . GLY B 1 21 ? 10.859 -32.562 -22.234 1 93.75 21 GLY B C 1
ATOM 1449 O O . GLY B 1 21 ? 9.758 -33 -22.578 1 93.75 21 GLY B O 1
ATOM 1450 N N . ARG B 1 22 ? 11.039 -32 -21.047 1 94.19 22 ARG B N 1
ATOM 1451 C CA . ARG B 1 22 ? 9.953 -31.922 -20.078 1 94.19 22 ARG B CA 1
ATOM 1452 C C . ARG B 1 22 ? 9.008 -30.766 -20.406 1 94.19 22 ARG B C 1
ATOM 1454 O O . ARG B 1 22 ? 9.445 -29.719 -20.906 1 94.19 22 ARG B O 1
ATOM 1461 N N . SER B 1 23 ? 7.715 -31.047 -20.141 1 95.88 23 SER B N 1
ATOM 1462 C CA . SER B 1 23 ? 6.711 -29.984 -20.281 1 95.88 23 SER B CA 1
ATOM 1463 C C . SER B 1 23 ? 6.082 -29.656 -18.938 1 95.88 23 SER B C 1
ATOM 1465 O O . SER B 1 23 ? 5.82 -30.547 -18.125 1 95.88 23 SER B O 1
ATOM 1467 N N . GLU B 1 24 ? 5.902 -28.344 -18.734 1 95.62 24 GLU B N 1
ATOM 1468 C CA . GLU B 1 24 ? 5.262 -27.891 -17.5 1 95.62 24 GLU B CA 1
ATOM 1469 C C . GLU B 1 24 ? 4.152 -26.891 -17.797 1 95.62 24 GLU B C 1
ATOM 1471 O O . GLU B 1 24 ? 4.301 -26.031 -18.656 1 95.62 24 GLU B O 1
ATOM 1476 N N . THR B 1 25 ? 3.021 -27.062 -17.109 1 96.5 25 THR B N 1
ATOM 1477 C CA . THR B 1 25 ? 1.922 -26.094 -17.172 1 96.5 25 THR B CA 1
ATOM 1478 C C . THR B 1 25 ? 1.899 -25.203 -15.938 1 96.5 25 THR B C 1
ATOM 1480 O O . THR B 1 25 ? 1.887 -25.703 -14.805 1 96.5 25 THR B O 1
ATOM 1483 N N . ILE B 1 26 ? 1.963 -23.922 -16.203 1 95.12 26 ILE B N 1
ATOM 1484 C CA . ILE B 1 26 ? 1.841 -22.922 -15.148 1 95.12 26 ILE B CA 1
ATOM 1485 C C . ILE B 1 26 ? 0.414 -22.375 -15.117 1 95.12 26 ILE B C 1
ATOM 1487 O O . ILE B 1 26 ? -0.154 -22.047 -16.156 1 95.12 26 ILE B O 1
ATOM 1491 N N . ARG B 1 27 ? -0.178 -22.281 -13.938 1 93.81 27 ARG B N 1
ATOM 1492 C CA . ARG B 1 27 ? -1.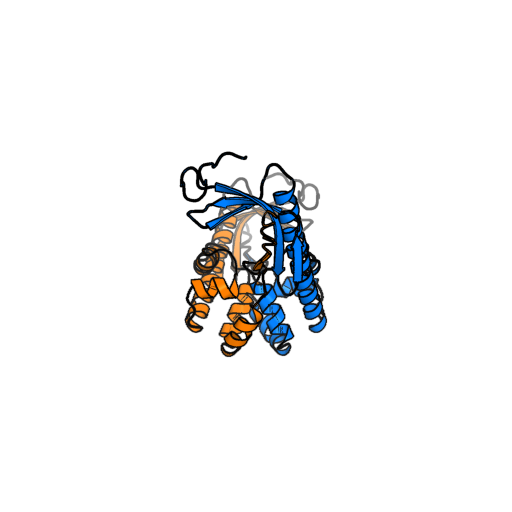549 -21.797 -13.805 1 93.81 27 ARG B CA 1
ATOM 1493 C C . ARG B 1 27 ? -1.643 -20.703 -12.742 1 93.81 27 ARG B C 1
ATOM 1495 O O . ARG B 1 27 ? -0.966 -20.766 -11.719 1 93.81 27 ARG B O 1
ATOM 1502 N N . ILE B 1 28 ? -2.502 -19.719 -13.047 1 91.75 28 ILE B N 1
ATOM 1503 C CA . ILE B 1 28 ? -2.826 -18.688 -12.055 1 91.75 28 ILE B CA 1
ATOM 1504 C C . ILE B 1 28 ? -4.199 -18.094 -12.359 1 91.75 28 ILE B C 1
ATOM 1506 O O . ILE B 1 28 ? -4.484 -17.719 -13.492 1 91.75 28 ILE B O 1
ATOM 1510 N N . LYS B 1 29 ? -5.051 -18 -11.383 1 86.38 29 LYS B N 1
ATOM 1511 C CA . LYS B 1 29 ? -6.336 -17.297 -11.477 1 86.38 29 LYS B CA 1
ATOM 1512 C C . LYS B 1 29 ? -7.117 -17.766 -12.703 1 86.38 29 LYS B C 1
ATOM 1514 O O . LYS B 1 29 ? -7.621 -16.938 -13.469 1 86.38 29 LYS B O 1
ATOM 1519 N N . GLY B 1 30 ? -7.066 -18.984 -13.008 1 86.88 30 GLY B N 1
ATOM 1520 C CA . GLY B 1 30 ? -7.836 -19.578 -14.094 1 86.88 30 GLY B CA 1
ATOM 1521 C C . GLY B 1 30 ? -7.129 -19.5 -15.43 1 86.88 30 GLY B C 1
ATOM 1522 O O . GLY B 1 30 ? -7.633 -20.016 -16.438 1 86.88 30 GLY B O 1
ATOM 1523 N N . MET B 1 31 ? -5.969 -18.938 -15.445 1 92.69 31 MET B N 1
ATOM 1524 C CA . MET B 1 31 ? -5.148 -18.891 -16.656 1 92.69 31 MET B CA 1
ATOM 1525 C C . MET B 1 31 ? -4.055 -19.938 -16.609 1 92.69 31 MET B C 1
ATOM 1527 O O . MET B 1 31 ? -3.658 -20.391 -15.531 1 92.69 31 MET B O 1
ATOM 1531 N N . GLU B 1 32 ? -3.65 -20.297 -17.859 1 95.31 32 GLU B N 1
ATOM 1532 C CA . GLU B 1 32 ? -2.58 -21.297 -17.906 1 95.31 32 GLU B CA 1
ATOM 1533 C C . GLU B 1 32 ? -1.667 -21.062 -19.109 1 95.31 32 GLU B C 1
ATOM 1535 O O . GLU B 1 32 ? -2.086 -20.484 -20.109 1 95.31 32 GLU B O 1
ATOM 1540 N N . ARG B 1 33 ? -0.468 -21.5 -18.922 1 95.94 33 ARG B N 1
ATOM 1541 C CA . ARG B 1 33 ? 0.544 -21.484 -19.984 1 95.94 33 ARG B CA 1
ATOM 1542 C C . ARG B 1 33 ? 1.42 -22.734 -19.891 1 95.94 33 ARG B C 1
ATOM 1544 O O . ARG B 1 33 ? 1.895 -23.094 -18.812 1 95.94 33 ARG B O 1
ATOM 1551 N N . GLN B 1 34 ? 1.494 -23.406 -21.016 1 96.25 34 GLN B N 1
ATOM 1552 C CA . GLN B 1 34 ? 2.377 -24.562 -21.078 1 96.25 34 GLN B CA 1
ATOM 1553 C C . GLN B 1 34 ? 3.734 -24.188 -21.656 1 96.25 34 GLN B C 1
ATOM 1555 O O . GLN B 1 34 ? 3.809 -23.453 -22.641 1 96.25 34 GLN B O 1
ATOM 1560 N N . VAL B 1 35 ? 4.797 -24.656 -21.062 1 97.12 35 VAL B N 1
ATOM 1561 C CA . VAL B 1 35 ? 6.156 -24.516 -21.578 1 97.12 35 VAL B CA 1
ATOM 1562 C C . VAL B 1 35 ? 6.734 -25.891 -21.891 1 97.12 35 VAL B C 1
ATOM 1564 O O . VAL B 1 35 ? 6.855 -26.75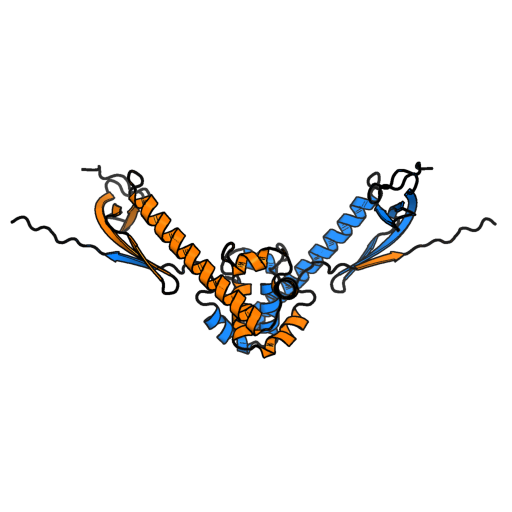 -21.016 1 97.12 35 VAL B O 1
ATOM 1567 N N . ASP B 1 36 ? 7.117 -26.062 -23.172 1 96.06 36 ASP B N 1
ATOM 1568 C CA . ASP B 1 36 ? 7.562 -27.375 -23.625 1 96.06 36 ASP B CA 1
ATOM 1569 C C . ASP B 1 36 ? 9.078 -27.422 -23.781 1 96.06 36 ASP B C 1
ATOM 1571 O O . ASP B 1 36 ? 9.742 -26.375 -23.75 1 96.06 36 ASP B O 1
ATOM 1575 N N . ASN B 1 37 ? 9.508 -28.688 -23.844 1 95.81 37 ASN B N 1
ATOM 1576 C CA . ASN B 1 37 ? 10.891 -28.984 -24.188 1 95.81 37 ASN B CA 1
ATOM 1577 C C . ASN B 1 37 ? 11.867 -28.344 -23.203 1 95.81 37 ASN B C 1
ATOM 1579 O O . ASN B 1 37 ? 12.844 -27.719 -23.609 1 95.81 37 ASN B O 1
ATOM 1583 N N . LEU B 1 38 ? 11.508 -28.406 -21.953 1 96.56 38 LEU B N 1
ATOM 1584 C CA . LEU B 1 38 ? 12.367 -27.875 -20.906 1 96.56 38 LEU B CA 1
ATOM 1585 C C . LEU B 1 38 ? 13.438 -28.891 -20.516 1 96.56 38 LEU B C 1
ATOM 1587 O O . LEU B 1 38 ? 13.195 -30.094 -20.531 1 96.56 38 LEU B O 1
ATOM 1591 N N . SER B 1 39 ? 14.602 -28.375 -20.25 1 95.88 39 SER B N 1
ATOM 1592 C CA . SER B 1 39 ? 15.695 -29.188 -19.719 1 95.88 39 SER B CA 1
ATOM 1593 C C . SER B 1 39 ? 16.188 -28.656 -18.375 1 95.88 39 SER B C 1
ATOM 1595 O O . SER B 1 39 ? 16 -27.469 -18.078 1 95.88 39 SER B O 1
ATOM 1597 N N . GLY B 1 40 ? 16.641 -29.578 -17.547 1 94.38 40 GLY B N 1
ATOM 1598 C CA . GLY B 1 40 ? 17.125 -29.172 -16.234 1 94.38 40 GLY B CA 1
ATOM 1599 C C . GLY B 1 40 ? 17.703 -30.312 -15.438 1 94.38 40 GLY B C 1
ATOM 1600 O O . GLY B 1 40 ? 18.125 -31.328 -16 1 94.38 40 GLY B O 1
ATOM 1601 N N . TRP B 1 41 ? 17.859 -30.031 -14.234 1 93.25 41 TRP B N 1
ATOM 1602 C CA . TRP B 1 41 ? 18.438 -30.984 -13.297 1 93.25 41 TRP B CA 1
ATOM 1603 C C . TRP B 1 41 ? 17.438 -31.328 -12.188 1 93.25 41 TRP B C 1
ATOM 1605 O O . TRP B 1 41 ? 16.609 -30.484 -11.828 1 93.25 41 TRP B O 1
ATOM 1615 N N . GLU B 1 42 ? 17.5 -32.531 -11.758 1 94.12 42 GLU B N 1
ATOM 1616 C CA . GLU B 1 42 ? 16.703 -32.969 -10.617 1 94.12 42 GLU B CA 1
ATOM 1617 C C . GLU B 1 42 ? 17.547 -33.781 -9.625 1 94.12 42 GLU B C 1
ATOM 1619 O O . GLU B 1 42 ? 18.344 -34.625 -10.023 1 94.12 42 GLU B O 1
ATOM 1624 N N . CYS B 1 43 ? 17.375 -33.438 -8.453 1 95.19 43 CYS B N 1
ATOM 1625 C CA . CYS B 1 43 ? 18.109 -34.156 -7.41 1 95.19 43 CYS B CA 1
ATOM 1626 C C . CYS B 1 43 ? 17.359 -35.406 -6.992 1 95.19 43 CYS B C 1
ATOM 1628 O O . CYS B 1 43 ? 16.172 -35.344 -6.664 1 95.19 43 CYS B O 1
ATOM 1630 N N . LYS B 1 44 ? 17.984 -36.531 -6.836 1 92.75 44 LYS B N 1
ATOM 1631 C CA . LYS B 1 44 ? 17.359 -37.812 -6.473 1 92.75 44 LYS B CA 1
ATOM 1632 C C . LYS B 1 44 ? 17.203 -37.938 -4.961 1 92.75 44 LYS B C 1
ATOM 1634 O O . LYS B 1 44 ? 16.484 -38.812 -4.477 1 92.75 44 LYS B O 1
ATOM 1639 N N . VAL B 1 45 ? 17.812 -37 -4.293 1 94.81 45 VAL B N 1
ATOM 1640 C CA . VAL B 1 45 ? 17.781 -37.062 -2.836 1 94.81 45 VAL B CA 1
ATOM 1641 C C . VAL B 1 45 ? 16.688 -36.156 -2.299 1 94.81 45 VAL B C 1
ATOM 1643 O O . VAL B 1 45 ? 15.797 -36.594 -1.577 1 94.81 45 VAL B O 1
ATOM 1646 N N . CYS B 1 46 ? 16.641 -34.906 -2.652 1 95.69 46 CYS B N 1
ATOM 1647 C CA . CYS B 1 46 ? 15.68 -33.969 -2.072 1 95.69 46 CYS B CA 1
ATOM 1648 C C . CYS B 1 46 ? 14.477 -33.781 -2.986 1 95.69 46 CYS B C 1
ATOM 1650 O O . CYS B 1 46 ? 13.453 -33.25 -2.568 1 95.69 46 CYS B O 1
ATOM 1652 N N . GLY B 1 47 ? 14.602 -34.188 -4.223 1 93.12 47 GLY B N 1
ATOM 1653 C CA . GLY B 1 47 ? 13.469 -34.125 -5.137 1 93.12 47 GLY B CA 1
ATOM 1654 C C . GLY B 1 47 ? 13.336 -32.781 -5.828 1 93.12 47 GLY B C 1
ATOM 1655 O O . GLY B 1 47 ? 12.492 -32.594 -6.711 1 93.12 47 GLY B O 1
ATOM 1656 N N . ASP B 1 48 ? 14.172 -31.797 -5.484 1 93.44 48 ASP B N 1
ATOM 1657 C CA . ASP B 1 48 ? 14.07 -30.484 -6.102 1 93.44 48 ASP B CA 1
ATOM 1658 C C . ASP B 1 48 ? 14.641 -30.5 -7.516 1 93.44 48 ASP B C 1
ATOM 1660 O O . ASP B 1 48 ? 15.539 -31.281 -7.824 1 93.44 48 ASP B O 1
ATOM 1664 N N . SER B 1 49 ? 14.039 -29.609 -8.32 1 93.25 49 SER B N 1
ATOM 1665 C CA . SER B 1 49 ? 14.5 -29.469 -9.695 1 93.25 49 SER B CA 1
ATOM 1666 C C . SER B 1 49 ? 14.727 -28.016 -10.055 1 93.25 49 SER B C 1
ATOM 1668 O O . SER B 1 49 ? 14.141 -27.109 -9.43 1 93.25 49 SER B O 1
ATOM 1670 N N . PHE B 1 50 ? 15.562 -27.859 -11.055 1 93.44 50 PHE B N 1
ATOM 1671 C CA . PHE B 1 50 ? 15.766 -26.516 -11.602 1 93.44 50 PHE B CA 1
ATOM 1672 C C . PHE B 1 50 ? 16.094 -26.578 -13.086 1 93.44 50 PHE B C 1
ATOM 1674 O O . PHE B 1 50 ? 16.672 -27.562 -13.562 1 93.44 50 PHE B O 1
ATOM 1681 N N . TRP B 1 51 ? 15.742 -25.578 -13.688 1 94.31 51 TRP B N 1
ATOM 1682 C CA . TRP B 1 51 ? 15.93 -25.531 -15.133 1 94.31 51 TRP B CA 1
ATOM 1683 C C . TRP B 1 51 ? 17.391 -25.234 -15.484 1 94.31 51 TRP B C 1
ATOM 1685 O O . TRP B 1 51 ? 18.078 -24.547 -14.742 1 94.31 51 TRP B O 1
ATOM 1695 N N . ASP B 1 52 ? 17.766 -25.688 -16.594 1 92.31 52 ASP B N 1
ATOM 1696 C CA . ASP B 1 52 ? 19.141 -25.5 -17.078 1 92.31 52 ASP B CA 1
ATOM 1697 C C . ASP B 1 52 ? 19.406 -24.047 -17.438 1 92.31 52 ASP B C 1
ATOM 1699 O O . ASP B 1 52 ? 18.828 -23.516 -18.391 1 92.31 52 ASP B O 1
ATOM 1703 N N . PRO B 1 53 ? 20.266 -23.438 -16.703 1 91.25 53 PRO B N 1
ATOM 1704 C CA . PRO B 1 53 ? 20.531 -22.016 -16.984 1 91.25 53 PRO B CA 1
ATOM 1705 C C . PRO B 1 53 ? 21.375 -21.828 -18.25 1 91.25 53 PRO B C 1
ATOM 1707 O O . PRO B 1 53 ? 21.531 -20.703 -18.734 1 91.25 53 PRO B O 1
ATOM 1710 N N . ASP B 1 54 ? 22 -22.922 -18.75 1 92.75 54 ASP B N 1
ATOM 1711 C CA . ASP B 1 54 ? 22.922 -22.828 -19.859 1 92.75 54 ASP B CA 1
ATOM 1712 C C . ASP B 1 54 ? 22.188 -22.875 -21.203 1 92.75 54 ASP B C 1
ATOM 1714 O O . ASP B 1 54 ? 22.797 -22.734 -22.266 1 92.75 54 ASP B O 1
ATOM 1718 N N . ASN B 1 55 ? 20.906 -23.156 -21.25 1 94.31 55 ASN B N 1
ATOM 1719 C CA . ASN B 1 55 ? 20.062 -23.016 -22.438 1 94.31 55 ASN B CA 1
ATOM 1720 C C . ASN B 1 55 ? 18.891 -22.094 -22.172 1 94.31 55 ASN B C 1
ATOM 1722 O O . ASN B 1 55 ? 18.906 -21.281 -21.234 1 94.31 55 ASN B O 1
ATOM 1726 N N . ASP B 1 56 ? 17.828 -22.172 -23.016 1 96.75 56 ASP B N 1
ATOM 1727 C CA . ASP B 1 56 ? 16.797 -21.141 -22.922 1 96.75 56 ASP B CA 1
ATOM 1728 C C . ASP B 1 56 ? 15.648 -21.609 -22.016 1 96.75 56 ASP B C 1
ATOM 1730 O O . ASP B 1 56 ? 14.609 -20.953 -21.938 1 96.75 56 ASP B O 1
ATOM 1734 N N . SER B 1 57 ? 15.844 -22.75 -21.328 1 96.69 57 SER B N 1
ATOM 1735 C CA . SER B 1 57 ? 14.773 -23.297 -20.516 1 96.69 57 SER B CA 1
ATOM 1736 C C . SER B 1 57 ? 14.398 -22.328 -19.391 1 96.69 57 SER B C 1
ATOM 1738 O O . SER B 1 57 ? 13.219 -22.031 -19.188 1 96.69 57 SER B O 1
ATOM 1740 N N . THR B 1 58 ? 15.375 -21.812 -18.688 1 96.12 58 THR B N 1
ATOM 1741 C CA . THR B 1 58 ? 15.117 -20.875 -17.594 1 96.12 58 THR B CA 1
ATOM 1742 C C . THR B 1 58 ? 14.422 -19.609 -18.109 1 96.12 58 THR B C 1
ATOM 1744 O O . THR B 1 58 ? 13.414 -19.188 -17.562 1 96.12 58 THR B O 1
ATOM 1747 N N . ASP B 1 59 ? 14.93 -19.141 -19.188 1 96.81 59 ASP B N 1
ATOM 1748 C CA . ASP B 1 59 ? 14.398 -17.891 -19.75 1 96.81 59 ASP B CA 1
ATOM 1749 C C . ASP B 1 59 ? 12.953 -18.078 -20.203 1 96.81 59 ASP B C 1
ATOM 1751 O O . ASP B 1 59 ? 12.102 -17.219 -19.953 1 96.81 59 ASP B O 1
ATOM 1755 N N . ARG B 1 60 ? 12.727 -19.203 -20.906 1 97 60 ARG B N 1
ATOM 1756 C CA . ARG B 1 60 ? 11.375 -19.453 -21.406 1 97 60 ARG B CA 1
ATOM 1757 C C . ARG B 1 60 ? 10.391 -19.641 -20.25 1 97 60 ARG B C 1
ATOM 1759 O O . ARG B 1 60 ? 9.273 -19.141 -20.297 1 97 60 ARG B O 1
ATOM 1766 N N . TYR B 1 61 ? 10.844 -20.297 -19.266 1 96.38 61 TYR B N 1
ATOM 1767 C CA . TYR B 1 61 ? 10 -20.531 -18.109 1 96.38 61 TYR B CA 1
ATOM 1768 C C . TYR B 1 61 ? 9.703 -19.234 -17.359 1 96.38 61 TYR B C 1
ATOM 1770 O O . TYR B 1 61 ? 8.547 -18.953 -17.047 1 96.38 61 TYR B O 1
ATOM 1778 N N . ASP B 1 62 ? 10.68 -18.453 -17.172 1 95.75 62 ASP B N 1
ATOM 1779 C CA . ASP B 1 62 ? 10.531 -17.172 -16.484 1 95.75 62 ASP B CA 1
ATOM 1780 C C . ASP B 1 62 ? 9.641 -16.219 -17.266 1 95.75 62 ASP B C 1
ATOM 1782 O O . ASP B 1 62 ? 8.828 -15.492 -16.703 1 95.75 62 ASP B O 1
ATOM 1786 N N . ALA B 1 63 ? 9.852 -16.234 -18.562 1 96.94 63 ALA B N 1
ATOM 1787 C CA . ALA B 1 63 ? 9.039 -15.375 -19.422 1 96.94 63 ALA B CA 1
ATOM 1788 C C . ALA B 1 63 ? 7.566 -15.766 -19.344 1 96.94 63 ALA B C 1
ATOM 1790 O O . ALA B 1 63 ? 6.691 -14.898 -19.297 1 96.94 63 ALA B O 1
ATOM 1791 N N . ALA B 1 64 ? 7.273 -17.047 -19.312 1 96.31 64 ALA B N 1
ATOM 1792 C CA . ALA B 1 64 ? 5.898 -17.531 -19.203 1 96.31 64 ALA B CA 1
ATOM 1793 C C . ALA B 1 64 ? 5.266 -17.109 -17.891 1 96.31 64 ALA B C 1
ATOM 1795 O O . ALA B 1 64 ? 4.125 -16.641 -17.859 1 96.31 64 ALA B O 1
ATOM 1796 N N . LYS B 1 65 ? 6.039 -17.25 -16.906 1 94.94 65 LYS B N 1
ATOM 1797 C CA . LYS B 1 65 ? 5.562 -16.844 -15.594 1 94.94 65 LYS B CA 1
ATOM 1798 C C . LYS B 1 65 ? 5.277 -15.344 -15.547 1 94.94 65 LYS B C 1
ATOM 1800 O O . LYS B 1 65 ? 4.234 -14.914 -15.047 1 94.94 65 LYS B O 1
ATOM 1805 N N . ALA B 1 66 ? 6.172 -14.594 -16.094 1 94.44 66 ALA B N 1
ATOM 1806 C CA . ALA B 1 66 ? 6.035 -13.141 -16.109 1 94.44 66 ALA B CA 1
ATOM 1807 C C . ALA B 1 66 ? 4.812 -12.703 -16.906 1 94.44 66 ALA B C 1
ATOM 1809 O O . ALA B 1 66 ? 4.094 -11.781 -16.5 1 94.44 66 ALA B O 1
ATOM 1810 N N . GLU B 1 67 ? 4.637 -13.367 -17.969 1 95.38 67 GLU B N 1
ATOM 1811 C CA . GLU B 1 67 ? 3.488 -13.039 -18.812 1 95.38 67 GLU B CA 1
ATOM 1812 C C . GLU B 1 67 ? 2.176 -13.344 -18.094 1 95.38 67 GLU B C 1
ATOM 1814 O O . GLU B 1 67 ? 1.223 -12.562 -18.172 1 95.38 67 GLU B O 1
ATOM 1819 N N . LEU B 1 68 ? 2.105 -14.438 -17.406 1 94.38 68 LEU B N 1
ATOM 1820 C CA . LEU B 1 68 ? 0.908 -14.812 -16.672 1 94.38 68 LEU B CA 1
ATOM 1821 C C . LEU B 1 68 ? 0.663 -13.844 -15.508 1 94.38 68 LEU B C 1
ATOM 1823 O O . LEU B 1 68 ? -0.478 -13.453 -15.258 1 94.38 68 LEU B O 1
ATOM 1827 N N . ALA B 1 69 ? 1.709 -13.469 -14.898 1 93.38 69 ALA B N 1
ATOM 1828 C CA . ALA B 1 69 ? 1.596 -12.508 -13.805 1 93.38 69 ALA B CA 1
ATOM 1829 C C . ALA B 1 69 ? 1.047 -11.172 -14.305 1 93.38 69 ALA B C 1
ATOM 1831 O O . ALA B 1 69 ? 0.189 -10.562 -13.664 1 93.38 69 ALA B O 1
ATOM 1832 N N . LEU B 1 70 ? 1.604 -10.742 -15.422 1 94.25 70 LEU B N 1
ATOM 1833 C CA . LEU B 1 70 ? 1.142 -9.492 -16.016 1 94.25 70 LEU B CA 1
ATOM 1834 C C . LEU B 1 70 ? -0.336 -9.578 -16.375 1 94.25 70 LEU B C 1
ATOM 1836 O O . LEU B 1 70 ? -1.104 -8.656 -16.094 1 94.25 70 LEU B O 1
ATOM 1840 N N . ALA B 1 71 ? -0.677 -10.672 -16.984 1 94.94 71 ALA B N 1
ATOM 1841 C CA . ALA B 1 71 ? -2.074 -10.867 -17.375 1 94.94 71 ALA B CA 1
ATOM 1842 C C . ALA B 1 71 ? -2.984 -10.852 -16.141 1 94.94 71 ALA B C 1
ATOM 1844 O O . ALA B 1 71 ? -4.051 -10.242 -16.156 1 94.94 71 ALA B O 1
ATOM 1845 N N . ALA B 1 72 ? -2.572 -11.508 -15.133 1 94.38 72 ALA B N 1
ATOM 1846 C CA . ALA B 1 72 ? -3.346 -11.555 -13.891 1 94.38 72 ALA B CA 1
ATOM 1847 C C . ALA B 1 72 ? -3.49 -10.164 -13.281 1 94.38 72 ALA B C 1
ATOM 1849 O O . ALA B 1 72 ? -4.57 -9.789 -12.812 1 94.38 72 ALA B O 1
ATOM 1850 N N . ARG B 1 73 ? -2.463 -9.461 -13.289 1 94.31 73 ARG B N 1
ATOM 1851 C CA . ARG B 1 73 ? -2.482 -8.094 -12.766 1 94.31 73 ARG B CA 1
ATOM 1852 C C . ARG B 1 73 ? -3.447 -7.223 -13.562 1 94.31 73 ARG B C 1
ATOM 1854 O O . ARG B 1 73 ? -4.191 -6.426 -12.984 1 94.31 73 ARG B O 1
ATOM 1861 N N . LYS B 1 74 ? -3.402 -7.363 -14.844 1 95.81 74 LYS B N 1
ATOM 1862 C CA . LYS B 1 74 ? -4.309 -6.609 -15.711 1 95.81 74 LYS B CA 1
ATOM 1863 C C . LYS B 1 74 ? -5.762 -6.98 -15.43 1 95.81 74 LYS B C 1
ATOM 1865 O O . LYS B 1 74 ? -6.645 -6.117 -15.469 1 95.81 74 LYS B O 1
ATOM 1870 N N . MET B 1 75 ? -6.008 -8.203 -15.164 1 95.44 75 MET B N 1
ATOM 1871 C CA . MET B 1 75 ? -7.359 -8.648 -14.844 1 95.44 75 MET B CA 1
ATOM 1872 C C . MET B 1 75 ? -7.852 -8 -13.555 1 95.44 75 MET B C 1
ATOM 1874 O O . MET B 1 75 ? -8.992 -7.531 -13.484 1 95.44 75 MET B O 1
ATOM 1878 N N . ILE B 1 76 ? -7.012 -7.961 -12.602 1 95.88 76 ILE B N 1
ATOM 1879 C CA . ILE B 1 76 ? -7.359 -7.336 -11.328 1 95.88 76 ILE B CA 1
ATOM 1880 C C . ILE B 1 76 ? -7.594 -5.84 -11.539 1 95.88 76 ILE B C 1
ATOM 1882 O O . ILE B 1 76 ? -8.555 -5.277 -11.016 1 95.88 76 ILE B O 1
ATOM 1886 N N . GLY B 1 77 ? -6.695 -5.266 -12.266 1 96.5 77 GLY B N 1
ATOM 1887 C CA . GLY B 1 77 ? -6.867 -3.861 -12.594 1 96.5 77 GLY B CA 1
ATOM 1888 C C . GLY B 1 77 ? -8.195 -3.566 -13.266 1 96.5 77 GLY B C 1
ATOM 1889 O O . GLY B 1 77 ? -8.875 -2.604 -12.914 1 96.5 77 GLY B O 1
ATOM 1890 N N . ALA B 1 78 ? -8.531 -4.379 -14.203 1 97.31 78 ALA B N 1
ATOM 1891 C CA . ALA B 1 78 ? -9.797 -4.223 -14.906 1 97.31 78 ALA B CA 1
ATOM 1892 C C . ALA B 1 78 ? -10.977 -4.375 -13.953 1 97.31 78 ALA B C 1
ATOM 1894 O O . ALA B 1 78 ? -11.992 -3.68 -14.086 1 97.31 78 ALA B O 1
ATOM 1895 N N . GLU B 1 79 ? -10.828 -5.289 -13.078 1 97.25 79 GLU B N 1
ATOM 1896 C CA . GLU B 1 79 ? -11.852 -5.48 -12.055 1 97.25 79 GLU B CA 1
ATOM 1897 C C . GLU B 1 79 ? -12.039 -4.223 -11.211 1 97.25 79 GLU B C 1
ATOM 1899 O O . GLU B 1 79 ? -13.164 -3.781 -10.984 1 97.25 79 GLU B O 1
ATOM 1904 N N . ILE B 1 80 ? -10.984 -3.621 -10.789 1 97.19 80 ILE B N 1
ATOM 1905 C CA . ILE B 1 80 ? -11 -2.406 -9.984 1 97.19 80 ILE B CA 1
ATOM 1906 C C . ILE B 1 80 ? -11.672 -1.278 -10.758 1 97.19 80 ILE B C 1
ATOM 1908 O O . ILE B 1 80 ? -12.516 -0.557 -10.219 1 97.19 80 ILE B O 1
ATOM 1912 N N . LYS B 1 81 ? -11.328 -1.18 -11.992 1 97.69 81 LYS B N 1
ATOM 1913 C CA . LYS B 1 81 ? -11.922 -0.161 -12.852 1 97.69 81 LYS B CA 1
ATOM 1914 C C . LYS B 1 81 ? -13.43 -0.364 -12.984 1 97.69 81 LYS B C 1
ATOM 1916 O O . LYS B 1 81 ? -14.203 0.589 -12.867 1 97.69 81 LYS B O 1
ATOM 1921 N N . ARG B 1 82 ? -13.789 -1.555 -13.25 1 98.44 82 ARG B N 1
ATOM 1922 C CA . ARG B 1 82 ? -15.211 -1.876 -13.383 1 98.44 82 ARG B CA 1
ATOM 1923 C C . ARG B 1 82 ? -15.977 -1.496 -12.125 1 98.44 82 ARG B C 1
ATOM 1925 O O . ARG B 1 82 ? -17.047 -0.891 -12.195 1 98.44 82 ARG B O 1
ATOM 1932 N N . ILE B 1 83 ? -15.461 -1.844 -10.961 1 98.44 83 ILE B N 1
ATOM 1933 C CA . ILE B 1 83 ? -16.109 -1.563 -9.688 1 98.44 83 ILE B CA 1
ATOM 1934 C C . ILE B 1 83 ? -16.188 -0.054 -9.469 1 98.44 83 ILE B C 1
ATOM 1936 O O . ILE B 1 83 ? -17.234 0.468 -9.062 1 98.44 83 ILE B O 1
ATOM 1940 N N . ARG B 1 84 ? -15.07 0.667 -9.703 1 97.88 84 ARG B N 1
ATOM 1941 C CA . ARG B 1 84 ? -15.07 2.121 -9.562 1 97.88 84 ARG B CA 1
ATOM 1942 C C . ARG B 1 84 ? -16.188 2.75 -10.375 1 97.88 84 ARG B C 1
ATOM 1944 O O . ARG B 1 84 ? -16.906 3.627 -9.875 1 97.88 84 ARG B O 1
ATOM 1951 N N . ARG B 1 85 ? -16.391 2.26 -11.594 1 98.06 85 ARG B N 1
ATOM 1952 C CA . ARG B 1 85 ? -17.438 2.775 -12.477 1 98.06 85 ARG B CA 1
ATOM 1953 C C . ARG B 1 85 ? -18.828 2.434 -11.945 1 98.06 85 ARG B C 1
ATOM 1955 O O . ARG B 1 85 ? -19.734 3.266 -11.977 1 98.06 85 ARG B O 1
ATOM 1962 N N . LYS B 1 86 ? -18.938 1.25 -11.516 1 98.06 86 LYS B N 1
ATOM 1963 C CA . LYS B 1 86 ? -20.203 0.824 -10.922 1 98.06 86 LYS B CA 1
ATOM 1964 C C . LYS B 1 86 ? -20.594 1.721 -9.75 1 98.06 86 LYS B C 1
ATOM 1966 O O . LYS B 1 86 ? -21.781 1.995 -9.547 1 98.06 86 LYS B O 1
ATOM 1971 N N . LEU B 1 87 ? -19.672 2.158 -9.008 1 97.81 87 LEU B N 1
ATOM 1972 C CA . LEU B 1 87 ? -19.891 3.002 -7.844 1 97.81 87 LEU B CA 1
ATOM 1973 C C . LEU B 1 87 ? -20.016 4.469 -8.242 1 97.81 87 LEU B C 1
ATOM 1975 O O . LEU B 1 87 ? -20.172 5.34 -7.391 1 97.81 87 LEU B O 1
ATOM 1979 N N . HIS B 1 88 ? -19.797 4.746 -9.516 1 97.88 88 HIS B N 1
ATOM 1980 C CA . HIS B 1 88 ? -19.922 6.078 -10.094 1 97.88 88 HIS B CA 1
ATOM 1981 C C . HIS B 1 88 ? -18.875 7.023 -9.516 1 97.88 88 HIS B C 1
ATOM 1983 O O . HIS B 1 88 ? -19.172 8.18 -9.219 1 97.88 88 HIS B O 1
ATOM 1989 N N . LEU B 1 89 ? -17.719 6.527 -9.336 1 96.69 89 LEU B N 1
ATOM 1990 C CA . LEU B 1 89 ? -16.594 7.336 -8.891 1 96.69 89 LEU B CA 1
ATOM 1991 C C . LEU B 1 89 ? -15.672 7.672 -10.055 1 96.69 89 LEU B C 1
ATOM 1993 O O . LEU B 1 89 ? -15.422 6.828 -10.922 1 96.69 89 LEU B O 1
ATOM 1997 N N . THR B 1 90 ? -15.227 8.852 -10.055 1 94.94 90 THR B N 1
ATOM 1998 C CA . THR B 1 90 ? -14.117 9.188 -10.945 1 94.94 90 THR B CA 1
ATOM 1999 C C . THR B 1 90 ? -12.805 8.641 -10.414 1 94.94 90 THR B C 1
ATOM 2001 O O . THR B 1 90 ? -12.727 8.211 -9.258 1 94.94 90 THR B O 1
ATOM 2004 N N . GLN B 1 91 ? -11.797 8.633 -11.242 1 92.56 91 GLN B N 1
ATOM 2005 C CA . GLN B 1 91 ? -10.477 8.203 -10.781 1 92.56 91 GLN B CA 1
ATOM 2006 C C . GLN B 1 91 ? -9.977 9.094 -9.648 1 92.56 91 GLN B C 1
ATOM 2008 O O . GLN B 1 91 ? -9.422 8.602 -8.664 1 92.56 91 GLN B O 1
ATOM 2013 N N . LYS B 1 92 ? -10.18 10.367 -9.82 1 92.12 92 LYS B N 1
ATOM 2014 C CA . LYS B 1 92 ? -9.758 11.32 -8.797 1 92.12 92 LYS B CA 1
ATOM 2015 C C . LYS B 1 92 ? -10.453 11.031 -7.465 1 92.12 92 LYS B C 1
ATOM 2017 O O . LYS B 1 92 ? -9.805 11.016 -6.414 1 92.12 92 LYS B O 1
ATOM 2022 N N . GLU B 1 93 ? -11.711 10.781 -7.492 1 93.25 93 GLU B N 1
ATOM 2023 C CA . GLU B 1 93 ? -12.477 10.477 -6.289 1 93.25 93 GLU B CA 1
ATOM 2024 C C . GLU B 1 93 ? -12 9.18 -5.645 1 93.25 93 GLU B C 1
ATOM 2026 O O . GLU B 1 93 ? -11.922 9.078 -4.418 1 93.25 93 GLU B O 1
ATOM 2031 N N . ALA B 1 94 ? -11.711 8.219 -6.457 1 94.12 94 ALA B N 1
ATOM 2032 C CA . ALA B 1 94 ? -11.234 6.93 -5.957 1 94.12 94 ALA B CA 1
ATOM 2033 C C . ALA B 1 94 ? -9.891 7.078 -5.246 1 94.12 94 ALA B C 1
ATOM 2035 O O . ALA B 1 94 ? -9.68 6.5 -4.18 1 94.12 94 ALA B O 1
ATOM 2036 N N . VAL B 1 95 ? -9.023 7.82 -5.805 1 90.94 95 VAL B N 1
ATOM 2037 C CA . VAL B 1 95 ? -7.723 8.086 -5.195 1 90.94 95 VAL B CA 1
ATOM 2038 C C . VAL B 1 95 ? -7.918 8.75 -3.832 1 90.94 95 VAL B C 1
ATOM 2040 O O . VAL B 1 95 ? -7.367 8.289 -2.828 1 90.94 95 VAL B O 1
ATOM 2043 N N . ASP B 1 96 ? -8.711 9.75 -3.83 1 89.94 96 ASP B N 1
ATOM 2044 C CA . ASP B 1 96 ? -8.938 10.516 -2.607 1 89.94 96 ASP B CA 1
ATOM 2045 C C . ASP B 1 96 ? -9.57 9.641 -1.525 1 89.94 96 ASP B C 1
ATOM 2047 O O . ASP B 1 96 ? -9.242 9.773 -0.345 1 89.94 96 ASP B O 1
ATOM 2051 N N . LEU B 1 97 ? -10.375 8.789 -1.983 1 92.19 97 LEU B N 1
ATOM 2052 C CA . LEU B 1 97 ? -11.148 7.988 -1.037 1 92.19 97 LEU B CA 1
ATOM 2053 C C . LEU B 1 97 ? -10.359 6.758 -0.598 1 92.19 97 LEU B C 1
ATOM 2055 O O . LEU B 1 97 ? -10.32 6.434 0.59 1 92.19 97 LEU B O 1
ATOM 2059 N N . LEU B 1 98 ? -9.688 6.102 -1.541 1 91.69 98 LEU B N 1
ATOM 2060 C CA . LEU B 1 98 ? -9.289 4.723 -1.278 1 91.69 98 LEU B CA 1
ATOM 2061 C C . LEU B 1 98 ? -7.773 4.602 -1.207 1 91.69 98 LEU B C 1
ATOM 2063 O O . LEU B 1 98 ? -7.25 3.688 -0.565 1 91.69 98 LEU B O 1
ATOM 2067 N N . SER B 1 99 ? -7.094 5.293 -1.898 1 82.31 99 SER B N 1
ATOM 2068 C CA . SER B 1 99 ? -5.648 5.102 -1.96 1 82.31 99 SER B CA 1
ATOM 2069 C C . SER B 1 99 ? -4.91 6.242 -1.269 1 82.31 99 SER B C 1
ATOM 2071 O O . SER B 1 99 ? -3.859 6.031 -0.662 1 82.31 99 SER B O 1
ATOM 2073 N N . GLY B 1 100 ? -5.465 7.348 -1.134 1 71.38 100 GLY B N 1
ATOM 2074 C CA . GLY B 1 100 ? -4.895 8.508 -0.458 1 71.38 100 GLY B CA 1
ATOM 2075 C C . GLY B 1 100 ? -3.721 9.109 -1.201 1 71.38 100 GLY B C 1
ATOM 2076 O O . GLY B 1 100 ? -3.5 10.32 -1.138 1 71.38 100 GLY B O 1
ATOM 2077 N N . VAL B 1 101 ? -2.711 8.297 -1.581 1 65 101 VAL B N 1
ATOM 2078 C CA . VAL B 1 101 ? -1.511 8.852 -2.197 1 65 101 VAL B CA 1
ATOM 2079 C C . VAL B 1 101 ? -1.425 8.406 -3.656 1 65 101 VAL B C 1
ATOM 2081 O O . VAL B 1 101 ? -1.901 7.328 -4.012 1 65 101 VAL B O 1
ATOM 2084 N N . GLY B 1 102 ? -0.888 9.375 -4.41 1 63.84 102 GLY B N 1
ATOM 2085 C CA . GLY B 1 102 ? -0.416 9.016 -5.738 1 63.84 102 GLY B CA 1
ATOM 2086 C C . GLY B 1 102 ? -1.498 9.086 -6.797 1 63.84 102 GLY B C 1
ATOM 2087 O O . GLY B 1 102 ? -2.145 8.086 -7.109 1 63.84 102 GLY B O 1
ATOM 2088 N N . HIS B 1 103 ? -1.692 10.336 -7.145 1 66.44 103 HIS B N 1
ATOM 2089 C CA . HIS B 1 103 ? -2.695 10.594 -8.172 1 66.44 103 HIS B CA 1
ATOM 2090 C C . HIS B 1 103 ? -2.57 9.602 -9.328 1 66.44 103 HIS B C 1
ATOM 2092 O O . HIS B 1 103 ? -3.576 9.172 -9.898 1 66.44 103 HIS B O 1
ATOM 2098 N N . ASN B 1 104 ? -1.331 9.07 -9.359 1 84.12 104 ASN B N 1
ATOM 2099 C CA . ASN B 1 104 ? -1.162 8.25 -10.555 1 84.12 104 ASN B CA 1
ATOM 2100 C C . ASN B 1 104 ? -1.159 6.758 -10.211 1 84.12 104 ASN B C 1
ATOM 2102 O O . ASN B 1 104 ? -1.206 5.914 -11.109 1 84.12 104 ASN B O 1
ATOM 2106 N N . ALA B 1 105 ? -1.229 6.492 -8.969 1 85.75 105 ALA B N 1
ATOM 2107 C CA . ALA B 1 105 ? -1.131 5.082 -8.602 1 85.75 105 ALA B CA 1
ATOM 2108 C C . ALA B 1 105 ? -2.41 4.332 -8.969 1 85.75 105 ALA B C 1
ATOM 2110 O O . ALA B 1 105 ? -2.355 3.227 -9.508 1 85.75 105 ALA B O 1
ATOM 2111 N N . PHE B 1 106 ? -3.541 4.988 -8.719 1 90.62 106 PHE B N 1
ATOM 2112 C CA . PHE B 1 106 ? -4.816 4.32 -8.953 1 90.62 106 PHE B CA 1
ATOM 2113 C C . PHE B 1 106 ? -5.004 4 -10.43 1 90.62 106 PHE B C 1
ATOM 2115 O O . PHE B 1 106 ? -5.426 2.896 -10.781 1 90.62 106 PHE B O 1
ATOM 2122 N N . SER B 1 107 ? -4.621 4.949 -11.266 1 92.19 107 SER B N 1
ATOM 2123 C CA . SER B 1 107 ? -4.703 4.711 -12.703 1 92.19 107 SER B CA 1
ATOM 2124 C C . SER B 1 107 ? -3.766 3.586 -13.133 1 92.19 107 SER B C 1
ATOM 2126 O O . SER B 1 107 ? -4.105 2.787 -14.008 1 92.19 107 SER B O 1
ATOM 2128 N N . ARG B 1 108 ? -2.701 3.482 -12.516 1 93.62 108 ARG B N 1
ATOM 2129 C CA . ARG B 1 108 ? -1.733 2.436 -12.82 1 93.62 108 ARG B CA 1
ATOM 2130 C C . ARG B 1 108 ? -2.225 1.076 -12.336 1 93.62 108 ARG B C 1
ATOM 2132 O O . ARG B 1 108 ? -1.938 0.049 -12.953 1 93.62 108 ARG B O 1
ATOM 2139 N N . TYR B 1 109 ? -2.936 1.039 -11.203 1 94.19 109 TYR B N 1
ATOM 2140 C CA . TYR B 1 109 ? -3.572 -0.195 -10.758 1 94.19 109 TYR B CA 1
ATOM 2141 C C . TYR B 1 109 ? -4.586 -0.688 -11.781 1 94.19 109 TYR B C 1
ATOM 2143 O O . TYR B 1 109 ? -4.57 -1.861 -12.164 1 94.19 109 TYR B O 1
ATOM 2151 N N . GLU B 1 110 ? -5.344 0.267 -12.281 1 95.75 110 GLU B N 1
ATOM 2152 C CA . GLU B 1 110 ? -6.422 -0.086 -13.195 1 95.75 110 GLU B CA 1
ATOM 2153 C C . GLU B 1 110 ? -5.871 -0.603 -14.523 1 95.75 110 GLU B C 1
ATOM 2155 O O . GLU B 1 110 ? -6.492 -1.45 -15.172 1 95.75 110 GLU B O 1
ATOM 2160 N N . ARG B 1 111 ? -4.738 -0.149 -14.883 1 95.25 111 ARG B N 1
ATOM 2161 C CA . ARG B 1 111 ? -4.129 -0.55 -16.156 1 95.25 111 ARG B CA 1
ATOM 2162 C C . ARG B 1 111 ? -3.238 -1.773 -15.969 1 95.25 111 ARG B C 1
ATOM 2164 O O . ARG B 1 111 ? -2.658 -2.275 -16.938 1 95.25 111 ARG B O 1
ATOM 2171 N N . GLY B 1 112 ? -3.033 -2.168 -14.711 1 93.81 112 GLY B N 1
ATOM 2172 C CA . GLY B 1 112 ? -2.215 -3.334 -14.422 1 93.81 112 GLY B CA 1
ATOM 2173 C C . GLY B 1 112 ? -0.726 -3.047 -14.477 1 93.81 112 GLY B C 1
ATOM 2174 O O . GLY B 1 112 ? 0.086 -3.971 -14.555 1 93.81 112 GLY B O 1
ATOM 2175 N N . GLU B 1 113 ? -0.348 -1.814 -14.523 1 94.31 113 GLU B N 1
ATOM 2176 C CA . GLU B 1 113 ? 1.059 -1.423 -14.531 1 94.31 113 GLU B CA 1
ATOM 2177 C C . GLU B 1 113 ? 1.697 -1.625 -13.164 1 94.31 113 GLU B C 1
ATOM 2179 O O . GLU B 1 113 ? 2.896 -1.896 -13.062 1 94.31 113 GLU B O 1
ATOM 2184 N N . LEU B 1 114 ? 0.869 -1.444 -12.188 1 92.19 114 LEU B N 1
ATOM 2185 C CA . LEU B 1 114 ? 1.258 -1.675 -10.805 1 92.19 114 LEU B CA 1
ATOM 2186 C C . LEU B 1 114 ? 0.272 -2.609 -10.109 1 92.19 114 LEU B C 1
ATOM 2188 O O . LEU B 1 114 ? -0.938 -2.516 -10.328 1 92.19 114 LEU B O 1
ATOM 2192 N N . ALA B 1 115 ? 0.86 -3.453 -9.32 1 91.44 115 ALA B N 1
ATOM 2193 C CA . ALA B 1 115 ? -0.035 -4.305 -8.539 1 91.44 115 ALA B CA 1
ATOM 2194 C C . ALA B 1 115 ? -0.761 -3.498 -7.465 1 91.44 115 ALA B C 1
ATOM 2196 O O . ALA B 1 115 ? -0.134 -2.748 -6.715 1 91.44 115 ALA B O 1
ATOM 2197 N N . ALA B 1 116 ? -2.057 -3.678 -7.418 1 92.12 116 ALA B N 1
ATOM 2198 C CA . ALA B 1 116 ? -2.846 -3.012 -6.383 1 92.12 116 ALA B CA 1
ATOM 2199 C C . ALA B 1 116 ? -2.631 -3.668 -5.023 1 92.12 116 ALA B C 1
ATOM 2201 O O . ALA B 1 116 ? -2.506 -4.891 -4.93 1 92.12 116 ALA B O 1
ATOM 2202 N N . PRO B 1 117 ? -2.631 -2.838 -3.979 1 91.62 117 PRO B N 1
ATOM 2203 C CA . PRO B 1 117 ? -2.564 -3.449 -2.648 1 91.62 117 PRO B CA 1
ATOM 2204 C C . PRO B 1 117 ? -3.719 -4.414 -2.383 1 91.62 117 PRO B C 1
ATOM 2206 O O . PRO B 1 117 ? -4.855 -4.141 -2.773 1 91.62 117 PRO B O 1
ATOM 2209 N N . ARG B 1 118 ? -3.354 -5.516 -1.75 1 93.44 118 ARG B N 1
ATOM 2210 C CA . ARG B 1 118 ? -4.324 -6.566 -1.459 1 93.44 118 ARG B CA 1
ATOM 2211 C C . ARG B 1 118 ? -5.555 -5.996 -0.765 1 93.44 118 ARG B C 1
ATOM 2213 O O . ARG B 1 118 ? -6.688 -6.312 -1.14 1 93.44 118 ARG B O 1
ATOM 2220 N N . SER B 1 119 ? -5.336 -5.133 0.221 1 95.19 119 SER B N 1
ATOM 2221 C CA . SER B 1 119 ? -6.445 -4.555 0.976 1 95.19 119 SER B CA 1
ATOM 2222 C C . SER B 1 119 ? -7.336 -3.699 0.083 1 95.19 119 SER B C 1
ATOM 2224 O O . SER B 1 119 ? -8.547 -3.629 0.292 1 95.19 119 SER B O 1
ATOM 2226 N N . LEU B 1 120 ? -6.73 -3.074 -0.886 1 95.38 120 LEU B N 1
ATOM 2227 C CA . LEU B 1 120 ? -7.523 -2.275 -1.814 1 95.38 120 LEU B CA 1
ATOM 2228 C C . LEU B 1 120 ? -8.43 -3.166 -2.662 1 95.38 120 LEU B C 1
ATOM 2230 O O . LEU B 1 120 ? -9.609 -2.861 -2.85 1 95.38 120 LEU B O 1
ATOM 2234 N N . VAL B 1 121 ? -7.91 -4.219 -3.152 1 96.44 121 VAL B N 1
ATOM 2235 C CA . VAL B 1 121 ? -8.672 -5.145 -3.986 1 96.44 121 VAL B CA 1
ATOM 2236 C C . VAL B 1 121 ? -9.844 -5.711 -3.191 1 96.44 121 VAL B C 1
ATOM 2238 O O . VAL B 1 121 ? -10.977 -5.734 -3.676 1 96.44 121 VAL B O 1
ATOM 2241 N N . ILE B 1 122 ? -9.57 -6.078 -1.977 1 97.12 122 ILE B N 1
ATOM 2242 C CA . ILE B 1 122 ? -10.609 -6.656 -1.127 1 97.12 122 ILE B CA 1
ATOM 2243 C C . ILE B 1 122 ? -11.688 -5.613 -0.845 1 97.12 122 ILE B C 1
ATOM 2245 O O . ILE B 1 122 ? -12.883 -5.906 -0.927 1 97.12 122 ILE B O 1
ATOM 2249 N N . LEU B 1 123 ? -11.25 -4.438 -0.504 1 97.44 123 LEU B N 1
ATOM 2250 C CA . LEU B 1 123 ? -12.188 -3.357 -0.233 1 97.44 123 LEU B CA 1
ATOM 2251 C C . LEU B 1 123 ? -13.078 -3.09 -1.446 1 97.44 123 LEU B C 1
ATOM 2253 O O . LEU B 1 123 ? -14.297 -2.973 -1.316 1 97.44 123 LEU B O 1
ATOM 2257 N N . MET B 1 124 ? -12.469 -3.059 -2.615 1 97.56 124 MET B N 1
ATOM 2258 C CA . MET B 1 124 ? -13.219 -2.826 -3.85 1 97.56 124 MET B CA 1
ATOM 2259 C C . MET B 1 124 ? -14.219 -3.947 -4.098 1 97.56 124 MET B C 1
ATOM 2261 O O . MET B 1 124 ? -15.367 -3.689 -4.453 1 97.56 124 MET B O 1
ATOM 2265 N N . ARG B 1 125 ? -13.836 -5.105 -3.865 1 97.81 125 ARG B N 1
ATOM 2266 C CA . ARG B 1 125 ? -14.727 -6.246 -4.055 1 97.81 125 ARG B CA 1
ATOM 2267 C C . ARG B 1 125 ? -15.883 -6.211 -3.064 1 97.81 125 ARG B C 1
ATOM 2269 O O . ARG B 1 125 ? -17.016 -6.562 -3.408 1 97.81 125 ARG B O 1
ATOM 2276 N N . LEU B 1 126 ? -15.562 -5.859 -1.852 1 98 126 LEU B N 1
ATOM 2277 C CA . LEU B 1 126 ? -16.609 -5.711 -0.852 1 98 126 LEU B CA 1
ATOM 2278 C C . LEU B 1 126 ? -17.641 -4.672 -1.294 1 98 126 LEU B C 1
ATOM 2280 O O . LEU B 1 126 ? -18.844 -4.898 -1.178 1 98 126 LEU B O 1
ATOM 2284 N N . LEU B 1 127 ? -17.156 -3.566 -1.818 1 97.94 127 LEU B N 1
ATOM 2285 C CA . LEU B 1 127 ? -18.047 -2.5 -2.271 1 97.94 127 LEU B CA 1
ATOM 2286 C C . LEU B 1 127 ? -18.828 -2.93 -3.512 1 97.94 127 LEU B C 1
ATOM 2288 O O . LEU B 1 127 ? -19.953 -2.475 -3.732 1 97.94 127 LEU B O 1
ATOM 2292 N N . ASP B 1 128 ? -18.188 -3.742 -4.359 1 98.25 128 ASP B N 1
ATOM 2293 C CA . ASP B 1 128 ? -18.875 -4.309 -5.512 1 98.25 128 ASP B CA 1
ATOM 2294 C C . ASP B 1 128 ? -20.078 -5.145 -5.07 1 98.25 128 ASP B C 1
ATOM 2296 O O . ASP B 1 128 ? -21.172 -5 -5.621 1 98.25 128 ASP B O 1
ATOM 2300 N N . ARG B 1 129 ? -19.875 -5.934 -4.059 1 97.69 129 ARG B N 1
ATOM 2301 C CA . ARG B 1 129 ? -20.891 -6.836 -3.545 1 97.69 129 ARG B CA 1
ATOM 2302 C C . ARG B 1 129 ? -21.938 -6.074 -2.723 1 97.69 129 ARG B C 1
ATOM 2304 O O . ARG B 1 129 ? -23.109 -6.418 -2.734 1 97.69 129 ARG B O 1
ATOM 2311 N N . HIS B 1 130 ? -21.469 -5.094 -1.986 1 97.69 130 HIS B N 1
ATOM 2312 C CA . HIS B 1 130 ? -22.328 -4.301 -1.104 1 97.69 130 HIS B CA 1
ATOM 2313 C C . HIS B 1 130 ? -22.141 -2.809 -1.36 1 97.69 130 HIS B C 1
ATOM 2315 O O . HIS B 1 130 ? -21.594 -2.094 -0.522 1 97.69 130 HIS B O 1
ATOM 2321 N N . PRO B 1 131 ? -22.734 -2.354 -2.426 1 97.5 131 PRO B N 1
ATOM 2322 C CA . PRO B 1 131 ? -22.484 -0.962 -2.814 1 97.5 131 PRO B CA 1
ATOM 2323 C C . PRO B 1 131 ? -23 0.037 -1.777 1 97.5 131 PRO B C 1
ATOM 2325 O O . PRO B 1 131 ? -22.5 1.167 -1.712 1 97.5 131 PRO B O 1
ATOM 2328 N N . HIS B 1 132 ? -23.922 -0.373 -0.932 1 96.94 132 HIS B N 1
ATOM 2329 C CA . HIS B 1 132 ? -24.469 0.531 0.074 1 96.94 132 HIS B CA 1
ATOM 2330 C C . HIS B 1 132 ? -23.422 0.887 1.121 1 96.94 132 HIS B C 1
ATOM 2332 O O . HIS B 1 132 ? -23.562 1.874 1.846 1 96.94 132 HIS B O 1
ATOM 2338 N N . LEU B 1 133 ? -22.312 0.16 1.219 1 97.56 133 LEU B N 1
ATOM 2339 C CA . LEU B 1 133 ? -21.25 0.399 2.182 1 97.56 133 LEU B CA 1
ATOM 2340 C C . LEU B 1 133 ? -20.406 1.598 1.767 1 97.56 133 LEU B C 1
ATOM 2342 O O . LEU B 1 133 ? -19.562 2.061 2.535 1 97.56 133 LEU B O 1
ATOM 2346 N N . LEU B 1 134 ? -20.594 2.09 0.53 1 97.62 134 LEU B N 1
ATOM 2347 C CA . LEU B 1 134 ? -19.812 3.229 0.055 1 97.62 134 LEU B CA 1
ATOM 2348 C C . LEU B 1 134 ? -20 4.434 0.969 1 97.62 134 LEU B C 1
ATOM 2350 O O . LEU B 1 134 ? -19.047 5.16 1.249 1 97.62 134 LEU B O 1
ATOM 2354 N N . ALA B 1 135 ? -21.203 4.641 1.439 1 96.81 135 ALA B N 1
ATOM 2355 C CA . ALA B 1 135 ? -21.484 5.754 2.348 1 96.81 135 ALA B CA 1
ATOM 2356 C C . ALA B 1 135 ? -20.672 5.625 3.631 1 96.81 135 ALA B C 1
ATOM 2358 O O . ALA B 1 135 ? -20.031 6.59 4.07 1 96.81 135 ALA B O 1
ATOM 2359 N N . ASP B 1 136 ? -20.688 4.406 4.223 1 96.5 136 ASP B N 1
ATOM 2360 C CA . ASP B 1 136 ? -19.891 4.141 5.406 1 96.5 136 ASP B CA 1
ATOM 2361 C C . ASP B 1 136 ? -18.406 4.328 5.109 1 96.5 136 ASP B C 1
ATOM 2363 O O . ASP B 1 136 ? -17.672 4.891 5.926 1 96.5 136 ASP B O 1
ATOM 2367 N N . THR B 1 137 ? -18 3.891 3.971 1 97.06 137 THR B N 1
ATOM 2368 C CA . THR B 1 137 ? -16.594 3.982 3.584 1 97.06 137 THR B CA 1
ATOM 2369 C C . THR B 1 137 ? -16.141 5.438 3.535 1 97.06 137 THR B C 1
ATOM 2371 O O . THR B 1 137 ? -15.055 5.77 4.008 1 97.06 137 THR B O 1
ATOM 2374 N N . LYS B 1 138 ? -16.984 6.273 3.014 1 95.88 138 LYS B N 1
ATOM 2375 C CA . LYS B 1 138 ? -16.672 7.699 2.938 1 95.88 138 LYS B CA 1
ATOM 2376 C C . LYS B 1 138 ? -16.484 8.297 4.328 1 95.88 138 LYS B C 1
ATOM 2378 O O . LYS B 1 138 ? -15.562 9.086 4.555 1 95.88 138 LYS B O 1
ATOM 2383 N N . VAL B 1 139 ? -17.297 7.895 5.234 1 95.31 139 VAL B N 1
ATOM 2384 C CA . VAL B 1 139 ? -17.219 8.383 6.609 1 95.31 139 VAL B CA 1
ATOM 2385 C C . VAL B 1 139 ? -15.977 7.828 7.285 1 95.31 139 VAL B C 1
ATOM 2387 O O . VAL B 1 139 ? -15.227 8.57 7.922 1 95.31 139 VAL B O 1
ATOM 2390 N N . LEU B 1 140 ? -15.734 6.594 7.074 1 94.94 140 LEU B N 1
ATOM 2391 C CA . LEU B 1 140 ? -14.656 5.895 7.762 1 94.94 140 LEU B CA 1
ATOM 2392 C C . LEU B 1 140 ? -13.297 6.289 7.188 1 94.94 140 LEU B C 1
ATOM 2394 O O . LEU B 1 140 ? -12.266 6.082 7.828 1 94.94 140 LEU B O 1
ATOM 2398 N N . ALA B 1 141 ? -13.281 6.801 5.996 1 93.81 141 ALA B N 1
ATOM 2399 C CA . ALA B 1 141 ? -12.047 7.199 5.332 1 93.81 141 ALA B CA 1
ATOM 2400 C C . ALA B 1 141 ? -11.445 8.438 5.98 1 93.81 141 ALA B C 1
ATOM 2402 O O . ALA B 1 141 ? -10.258 8.719 5.828 1 93.81 141 ALA B O 1
ATOM 2403 N N . GLU B 1 142 ? -12.297 9.133 6.645 1 88.69 142 GLU B N 1
ATOM 2404 C CA . GLU B 1 142 ? -11.797 10.328 7.312 1 88.69 142 GLU B CA 1
ATOM 2405 C C . GLU B 1 142 ? -10.719 9.977 8.336 1 88.69 142 GLU B C 1
ATOM 2407 O O . GLU B 1 142 ? -10.922 9.109 9.188 1 88.69 142 GLU B O 1
ATOM 2412 N N . GLY B 1 143 ? -9.578 10.562 8.125 1 87.38 143 GLY B N 1
ATOM 2413 C CA . GLY B 1 143 ? -8.492 10.359 9.07 1 87.38 143 GLY B CA 1
ATOM 2414 C C . GLY B 1 143 ? -7.812 9.008 8.914 1 87.38 143 GLY B C 1
ATOM 2415 O O . GLY B 1 143 ? -7.184 8.508 9.852 1 87.38 143 GLY B O 1
ATOM 2416 N N . ALA B 1 144 ? -8.125 8.367 7.844 1 89.06 144 ALA B N 1
ATOM 2417 C CA . ALA B 1 144 ? -7.527 7.047 7.629 1 89.06 144 ALA B CA 1
ATOM 2418 C C . ALA B 1 144 ? -6.047 7.164 7.281 1 89.06 144 ALA B C 1
ATOM 2420 O O . ALA B 1 144 ? -5.305 6.184 7.367 1 89.06 144 ALA B O 1
ATOM 2421 N N . ASP B 1 145 ? -5.684 8.312 6.867 1 85.69 145 ASP B N 1
ATOM 2422 C CA . ASP B 1 145 ? -4.27 8.617 6.676 1 85.69 145 ASP B CA 1
ATOM 2423 C C . ASP B 1 145 ? -3.943 10.031 7.152 1 85.69 145 ASP B C 1
ATOM 2425 O O . ASP B 1 145 ? -4.809 10.727 7.688 1 85.69 145 ASP B O 1
ATOM 2429 N N . LEU B 1 146 ? -2.664 10.234 7.102 1 82.31 146 LEU B N 1
ATOM 2430 C CA . LEU B 1 146 ? -2.246 11.508 7.684 1 82.31 146 LEU B CA 1
ATOM 2431 C C . LEU B 1 146 ? -2.086 12.578 6.605 1 82.31 146 LEU B C 1
ATOM 2433 O O . LEU B 1 146 ? -1.664 13.695 6.895 1 82.31 146 LEU B O 1
ATOM 2437 N N . ARG B 1 147 ? -2.467 12.234 5.531 1 75.88 147 ARG B N 1
ATOM 2438 C CA . ARG B 1 147 ? -2.285 13.188 4.441 1 75.88 147 ARG B CA 1
ATOM 2439 C C . ARG B 1 147 ? -3.27 14.352 4.559 1 75.88 147 ARG B C 1
ATOM 2441 O O . ARG B 1 147 ? -4.48 14.133 4.648 1 75.88 147 ARG B O 1
ATOM 2448 N N . GLY B 1 148 ? -2.664 15.516 4.453 1 73.06 148 GLY B N 1
ATOM 2449 C CA . GLY B 1 148 ? -3.488 16.703 4.473 1 73.06 148 GLY B CA 1
ATOM 2450 C C . GLY B 1 148 ? -4.289 16.859 5.75 1 73.06 148 GLY B C 1
ATOM 2451 O O . GLY B 1 148 ? -5.242 17.641 5.801 1 73.06 148 GLY B O 1
ATOM 2452 N N . ALA B 1 149 ? -3.955 16.078 6.664 1 80.19 149 ALA B N 1
ATOM 2453 C CA . ALA B 1 149 ? -4.777 16.062 7.871 1 80.19 149 ALA B CA 1
ATOM 2454 C C . ALA B 1 149 ? -4.316 17.125 8.867 1 80.19 149 ALA B C 1
ATOM 2456 O O . ALA B 1 149 ? -5.02 17.438 9.828 1 80.19 149 ALA B O 1
ATOM 2457 N N . PHE B 1 150 ? -3.258 17.734 8.492 1 86.81 150 PHE B N 1
ATOM 2458 C CA . PHE B 1 150 ? -2.736 18.75 9.414 1 86.81 150 PHE B CA 1
ATOM 2459 C C . PHE B 1 150 ? -3.447 20.078 9.219 1 86.81 150 PHE B C 1
ATOM 2461 O O . PHE B 1 150 ? -3.738 20.469 8.086 1 86.81 150 PHE B O 1
ATOM 2468 N N . THR B 1 151 ? -3.75 20.719 10.258 1 89.38 151 THR B N 1
ATOM 2469 C CA . THR B 1 151 ? -4.199 22.109 10.234 1 89.38 151 THR B CA 1
ATOM 2470 C C . THR B 1 151 ? -3.287 22.984 11.094 1 89.38 151 THR B C 1
ATOM 2472 O O . THR B 1 151 ? -2.654 22.5 12.031 1 89.38 151 THR B O 1
ATOM 2475 N N . TYR B 1 152 ? -3.168 24.234 10.648 1 90.5 152 TYR B N 1
ATOM 2476 C CA . TYR B 1 152 ? -2.248 25.188 11.281 1 90.5 152 TYR B CA 1
ATOM 2477 C C . TYR B 1 152 ? -2.971 26.469 11.68 1 90.5 152 TYR B C 1
ATOM 2479 O O . TYR B 1 152 ? -3.83 26.953 10.945 1 90.5 152 TYR B O 1
ATOM 2487 N N . THR B 1 153 ? -2.717 26.922 12.969 1 90.12 153 THR B N 1
ATOM 2488 C CA . THR B 1 153 ? -3.238 28.219 13.422 1 90.12 153 THR B CA 1
ATOM 2489 C C . THR B 1 153 ? -2.111 29.094 13.938 1 90.12 153 THR B C 1
ATOM 2491 O O . THR B 1 153 ? -1.383 28.719 14.859 1 90.12 153 THR B O 1
ATOM 2494 N N . VAL B 1 154 ? -1.94 30.281 13.391 1 88.88 154 VAL B N 1
ATOM 2495 C CA . VAL B 1 154 ? -0.938 31.266 13.812 1 88.88 154 VAL B CA 1
ATOM 2496 C C . VAL B 1 154 ? -1.527 32.188 14.883 1 88.88 154 VAL B C 1
ATOM 2498 O O . VAL B 1 154 ? -2.658 32.656 14.75 1 88.88 154 VAL B O 1
ATOM 2501 N N . HIS B 1 155 ? -0.778 32.344 15.945 1 85.5 155 HIS B N 1
ATOM 2502 C CA . HIS B 1 155 ? -1.211 33.25 17.016 1 85.5 155 HIS B CA 1
ATOM 2503 C C . HIS B 1 155 ? -0.39 34.531 17.016 1 85.5 155 HIS B C 1
ATOM 2505 O O . HIS B 1 155 ? 0.842 34.5 17.062 1 85.5 155 HIS B O 1
ATOM 2511 N N . ASP B 1 156 ? -0.784 35.594 16.406 1 68 156 ASP B N 1
ATOM 2512 C CA . ASP B 1 156 ? -0.094 36.906 16.375 1 68 156 ASP B CA 1
ATOM 2513 C C . ASP B 1 156 ? -0.136 37.562 17.734 1 68 156 ASP B C 1
ATOM 2515 O O . ASP B 1 156 ? -1.199 37.688 18.359 1 68 156 ASP B O 1
ATOM 2519 N N . GLU B 1 157 ? 0.728 37.438 18.641 1 55.44 157 GLU B N 1
ATOM 2520 C CA . GLU B 1 157 ? 0.761 38.375 19.734 1 55.44 157 GLU B CA 1
ATOM 2521 C C . GLU B 1 157 ? 0.846 39.812 19.203 1 55.44 157 GLU B C 1
ATOM 2523 O O . GLU B 1 157 ? 1.242 40.719 19.938 1 55.44 157 GLU B O 1
ATOM 2528 N N . ALA B 1 158 ? 0.753 40.406 18.125 1 46.75 158 ALA B N 1
ATOM 2529 C CA . ALA B 1 158 ? 1.079 41.812 18.031 1 46.75 158 ALA B CA 1
ATOM 2530 C C . ALA B 1 158 ? 0.395 42.594 19.156 1 46.75 158 ALA B C 1
ATOM 2532 O O . ALA B 1 158 ? -0.83 42.75 19.141 1 46.75 158 ALA B O 1
ATOM 2533 N N . GLU B 1 159 ? 0.781 42.375 20.406 1 40.22 159 GLU B N 1
ATOM 2534 C CA . GLU B 1 159 ? 0.831 43.625 21.141 1 40.22 159 GLU B CA 1
ATOM 2535 C C . GLU B 1 159 ? 1.701 44.656 20.422 1 40.22 159 GLU B C 1
ATOM 2537 O O . GLU B 1 159 ? 2.885 44.406 20.172 1 40.22 159 GLU B O 1
ATOM 2542 N N . THR B 1 160 ? 1.169 45.375 19.453 1 35.78 160 THR B N 1
ATOM 2543 C CA . THR B 1 160 ? 1.766 46.688 19.172 1 35.78 160 THR B CA 1
ATOM 2544 C C . THR B 1 160 ? 2.311 47.312 20.453 1 35.78 160 THR B C 1
ATOM 2546 O O . THR B 1 160 ? 1.561 47.562 21.406 1 35.78 160 THR B O 1
ATOM 2549 N N . LEU B 1 161 ? 3.355 46.906 21.031 1 35.66 161 LEU B N 1
ATOM 2550 C CA . LEU B 1 161 ? 3.959 47.844 21.984 1 35.66 161 LEU B CA 1
ATOM 2551 C C . LEU B 1 161 ? 3.887 49.281 21.469 1 35.66 161 LEU B C 1
ATOM 2553 O O . LEU B 1 161 ? 4.461 49.594 20.422 1 35.66 161 LEU B O 1
ATOM 2557 N N . LYS B 1 162 ? 2.625 49.875 21.375 1 33.75 162 LYS B N 1
ATOM 2558 C CA . LYS B 1 162 ? 2.533 51.312 21.281 1 33.75 162 LYS B CA 1
ATOM 2559 C C . LYS B 1 162 ? 3.543 52 22.219 1 33.75 162 LYS B C 1
ATOM 2561 O O . LYS B 1 162 ? 3.738 51.562 23.344 1 33.75 162 LYS B O 1
ATOM 2566 N N . ALA B 1 163 ? 4.504 52.781 21.594 1 34.84 163 ALA B N 1
ATOM 2567 C CA . ALA B 1 163 ? 5.234 53.844 22.25 1 34.84 163 ALA B CA 1
ATOM 2568 C C . ALA B 1 163 ? 4.344 54.594 23.25 1 34.84 163 ALA B C 1
ATOM 2570 O O . ALA B 1 163 ? 3.254 55.031 22.906 1 34.84 163 ALA B O 1
ATOM 2571 N N . SER B 1 164 ? 4.398 54.219 24.5 1 26.75 164 SER B N 1
ATOM 2572 C CA . SER B 1 164 ? 4.258 55.438 25.312 1 26.75 164 SER B CA 1
ATOM 2573 C C . SER B 1 164 ? 5.426 56.375 25.078 1 26.75 164 SER B C 1
ATOM 2575 O O . SER B 1 164 ? 6.547 55.938 24.812 1 26.75 164 SER B O 1
#

Organism: NCBI:txid76758

Radius of gyration: 29.03 Å; Cα contacts (8 Å, |Δi|>4): 517; chains: 2; bounding box: 53×108×55 Å

Foldseek 3Di:
DPFQAQDPPPRDGSFKDKDWFDKDWDDDPHDIDIDTGWIWIAGNPPGDIDTDPVDCRNVSVVVRVVVVLLVVQQVLLCLLVVLCVVLPHDLQRCCVQQVNDDSCVNVCSNRSVDRDDPVSSVVSVVCSVVVVCVVVSNVVSVPVDDPPVDDDDDDDPPPVPPDD/DPFQAQDPPPRDGSFKDKDWFDKDWDDDPHDIDIDTTWIWIAGNPPGDIDTDPVDCRNVSVVVRVVVVLLVVQQVLLCLLVVLCVVLPHDLQRCCVQQVNDDSCVNVCSNRSVDRDDPVSSVVSVVCSVVVVCVVVSNVVSVPVDDPPVDDDDDDDPPPVPPDD

Secondary structure (DSSP, 8-state):
----PPPTTT--TT-EEEEEEEEEEEEETTEEEEEEEEEEEEETTT--EEE-TTSSHHHHHHHHHHHHHHHHHHHHHHHHHHHHHHTT--HHHHIIIII-S-HHHHHHHHTTSSPPPHHHHHHHHHHHH-TTHHHHHHHHTTTSS-TT--EEEEE---------/-------TTT--TT-EEEEEEEEEEEEETTEEEEEEEEEEEEETTT--EEE-TTSSHHHHHHHHHHHHHHHHHHHHHHHHHHHHHHTT--HHHHIIIII-S-HHHHHHHHTTSSPPPHHHHHHHHHHHH-TTHHHHHHHHTTTSS-TT--EEEEE---------

pLDDT: mean 89.04, std 14.39, range [26.75, 98.44]

Solvent-accessible surface area (backbone atoms only — not comparable to full-atom values): 18027 Å² total; per-residue (Å²): 125,88,71,48,35,62,28,88,84,82,62,44,70,58,27,32,42,78,49,69,60,34,29,38,36,40,32,42,94,90,41,74,48,78,46,68,64,30,31,26,38,34,26,76,77,82,65,52,70,46,56,31,76,90,55,62,31,40,57,53,52,49,50,52,52,50,52,51,51,47,51,51,35,31,52,50,9,44,50,51,45,53,39,38,52,73,70,70,44,51,71,69,54,44,28,65,62,42,48,65,59,51,88,59,49,56,60,28,18,34,65,25,77,35,84,60,55,30,24,42,44,33,43,48,51,48,36,61,77,39,57,78,48,50,63,56,46,60,61,50,33,60,78,36,50,73,74,86,46,63,45,79,46,78,45,79,62,80,66,72,75,65,81,126,126,86,71,49,37,61,28,88,84,81,61,44,68,58,27,33,43,78,49,69,61,34,28,36,38,40,32,42,94,91,40,75,49,76,47,69,64,27,32,27,40,33,27,77,78,81,65,52,68,46,54,30,76,90,55,63,32,39,55,54,50,51,49,53,51,51,50,51,50,46,52,52,33,30,51,50,9,46,49,52,46,52,38,39,52,72,69,70,43,52,71,69,55,43,27,64,61,43,48,65,59,52,86,58,48,56,59,30,19,34,67,26,77,35,82,59,56,30,24,42,45,34,43,48,50,48,36,62,76,37,57,79,49,50,63,55,47,61,61,51,35,61,78,34,51,75,72,84,45,63,46,80,46,77,44,77,64,81,67,71,76,67,82,124